Protein AF-D4YQT6-F1 (afdb_monomer)

Nearest PDB structures (foldseek):
  7lnp-assembly4_E  TM=3.090E-01  e=4.188E-04  Phocaeicola plebeius DSM 17135
  7ljj-assembly1_A  TM=3.496E-01  e=1.200E-03  Phocaeicola plebeius DSM 17135
  7snk-assembly1_A  TM=3.507E-01  e=1.320E-03  Phocaeicola plebeius DSM 17135
  7lnp-assembly2_C  TM=3.164E-01  e=6.140E-04  Phocaeicola plebeius DSM 17135
  7lnp-assembly3_D  TM=3.046E-01  e=3.805E-04  Phocaeicola plebeius DSM 17135

Mean predicted aligned error: 9.3 Å

Secondary structure (DSSP, 8-state):
--------------------------------SSHHHHHHHHHHHHHHHHH----SPBPPPSEE-SSEEEEEETTEEEEEES-TTSPEEEEETTTEEEEEEES-TTTBPPPEE-TTS-EEEEBTTSS-EEEEEEBTTS-EEEEEEE-STTS--EEEEEE-TTEEEEE-TTS-EEEEETTEEEEEEPPPEEE-TTS-B--EEEEEETTEEEEEE---TTPPSSEEEEEEEEE-EEEEPPPEEETTEEEEEEEEE-TT-----EEEEEEEEEESSTTPPPEEEEEEEEEEE-SSTTS-EEEEEE-SEEEEEEEEEEEEEEETTS---S--EEPPPEEEEEE-

Sequence (340 aa):
MTRPQISRFTSITSCLLIFSLLGPTVVHASPAFSASSTSEAKHVEKTVVAASTSNEPLARSTTQSLRSVYRHHDGISTLVTYDPGNYATIDIDSAVSVGFSLTDISAVEQGTVTPNGTTVFPVKGSGDAYAFQIHESGSISASAITMSSQSSQTFSYSLSDGITPVVQNTGAVALYEGETLVGLFEHPKARDASGREVPSSYSVVDGNLVQSAHASPHTSYPLVTTAKIGIFQTQGDYVHVTRGQASGHGWWLKGTTNATKAKVTVQLQYKPKKGSRWHNRGKAGVRVLGPGSSKRANARMTCRSSGRKQWRSWVDVDLIGYLDTPNKYYSPARTLKCTI

Radius of gyration: 29.21 Å; Cα contacts (8 Å, |Δi|>4): 855; chains: 1; bounding box: 98×59×65 Å

Foldseek 3Di:
DDDDDDDDDDDDDDDDDDDDDDDPPPPPPPPPPPPPQQVLLVVVVVVCVVLDPDPFAFDDAPDDDQFWGWHDDPQWIFIDGQQQPWWGWIQHVNPDIKTKGFPPSVQWDGWGQHPSGWTWIDGPPASKIWIWTQTRLRKIKIKIWDFDPVDAQKTKMAMPPQWAWDQDPVQKIFIDNVLDGWKIWDHKWKAAPVNDTFDKHWDADPRIIMIGTDDDPPGHPGMMIMTIMFTKDKDKDWFAADPQKTKIKIFIARRSDPFFKKWKKKWKWWDPDPPGDIDTDADIFTDIFGHDPVTITMGMDGFPWQDWTKMKMWMFIGGPVDDGDPGTDIGDIDIGRGDD

Solvent-accessible surface area (backbone atoms only — not comparable to full-atom values): 18572 Å² total; per-residue (Å²): 135,84,85,84,92,87,89,84,91,82,89,83,90,79,90,78,89,76,91,72,87,77,70,86,76,78,76,78,75,74,86,74,84,61,65,62,61,54,53,50,38,50,49,52,48,51,54,51,62,71,57,52,84,66,90,66,55,71,28,82,60,72,43,74,50,77,53,34,34,30,36,71,56,96,59,31,39,23,41,40,53,22,48,45,77,47,52,33,34,38,31,42,75,86,77,44,77,51,31,38,25,50,59,66,48,83,54,39,43,70,26,42,51,40,98,76,47,37,32,28,28,44,28,67,98,56,86,28,33,36,38,38,36,48,29,70,65,47,20,42,34,46,28,43,38,29,62,49,92,88,51,77,51,66,47,52,31,34,54,37,88,70,50,46,72,41,79,41,98,86,43,26,29,42,28,21,50,81,67,39,70,43,32,30,36,50,60,49,41,28,22,23,59,82,69,47,79,37,58,43,42,63,50,74,58,98,72,20,46,30,42,35,51,59,77,54,99,82,61,40,60,46,34,36,38,40,48,38,39,22,33,36,44,74,42,55,46,61,48,44,77,57,98,62,22,43,34,30,39,16,31,36,41,46,65,27,36,87,58,67,37,24,40,24,36,12,35,33,29,40,29,92,47,93,92,54,68,76,37,83,45,59,57,64,10,71,39,79,39,42,62,31,84,90,40,57,19,55,12,51,35,75,40,75,43,66,50,77,29,40,30,21,25,39,25,34,72,26,42,59,96,53,84,69,66,100,49,55,49,67,32,66,75,39,80,39,65,44,32,124

pLDDT: mean 86.98, std 16.83, range [34.41, 98.44]

Structure (mmCIF, N/CA/C/O backbone):
data_AF-D4YQT6-F1
#
_entry.id   AF-D4YQT6-F1
#
loop_
_atom_site.group_PDB
_atom_site.id
_atom_site.type_symbol
_atom_site.label_atom_id
_atom_site.label_alt_id
_atom_site.label_comp_id
_atom_site.label_asym_id
_atom_site.label_entity_id
_atom_site.label_seq_id
_atom_site.pdbx_PDB_ins_code
_atom_site.Cartn_x
_atom_site.Cartn_y
_atom_site.Cartn_z
_atom_site.occupancy
_atom_site.B_iso_or_equiv
_atom_site.auth_seq_id
_atom_site.auth_comp_id
_atom_site.auth_asym_id
_atom_site.auth_atom_id
_atom_site.pdbx_PDB_model_num
ATOM 1 N N . MET A 1 1 ? -67.344 22.272 -35.868 1.00 42.72 1 MET A N 1
ATOM 2 C CA . MET A 1 1 ? -68.099 22.578 -34.636 1.00 42.72 1 MET A CA 1
ATOM 3 C C . MET A 1 1 ? -67.266 23.521 -33.770 1.00 42.72 1 MET A C 1
ATOM 5 O O . MET A 1 1 ? -66.215 23.128 -33.292 1.00 42.72 1 MET A O 1
ATOM 9 N N . THR A 1 2 ? -67.686 24.792 -33.739 1.00 37.03 2 THR A N 1
ATOM 10 C CA . THR A 1 2 ? -67.610 25.784 -32.638 1.00 37.03 2 THR A CA 1
ATOM 11 C C . THR A 1 2 ? -66.400 25.833 -31.676 1.00 37.03 2 THR A C 1
ATOM 13 O O . THR A 1 2 ? -66.282 25.027 -30.761 1.00 37.03 2 THR A O 1
ATOM 16 N N . ARG A 1 3 ? -65.609 26.916 -31.803 1.00 41.00 3 ARG A N 1
ATOM 17 C CA . ARG A 1 3 ? -64.983 27.707 -30.704 1.00 41.00 3 ARG A CA 1
ATOM 18 C C . ARG A 1 3 ? -66.065 28.585 -30.020 1.00 41.00 3 ARG A C 1
ATOM 20 O O . ARG A 1 3 ? -67.037 28.869 -30.724 1.00 41.00 3 ARG A O 1
ATOM 27 N N . PRO A 1 4 ? -65.955 29.027 -28.736 1.00 48.75 4 PRO A N 1
ATOM 28 C CA . PRO A 1 4 ? -65.088 30.162 -28.301 1.00 48.75 4 PRO A CA 1
ATOM 29 C C . PRO A 1 4 ? -64.484 30.029 -26.866 1.00 48.75 4 PRO A C 1
ATOM 31 O O . PRO A 1 4 ? -64.933 29.218 -26.072 1.00 48.75 4 PRO A O 1
ATOM 34 N N . GLN A 1 5 ? -63.299 30.585 -26.554 1.00 50.00 5 GLN A N 1
ATOM 35 C CA . GLN A 1 5 ? -63.008 31.898 -25.918 1.00 50.00 5 GLN A CA 1
ATOM 36 C C . GLN A 1 5 ? -63.899 32.334 -24.731 1.00 50.00 5 GLN A C 1
ATOM 38 O O . GLN A 1 5 ? -65.104 32.452 -24.902 1.00 50.00 5 GLN A O 1
ATOM 43 N N . ILE A 1 6 ? -63.278 32.706 -23.593 1.00 42.78 6 ILE A N 1
ATOM 44 C CA . ILE A 1 6 ? -63.238 34.073 -23.002 1.00 42.78 6 ILE A CA 1
ATOM 45 C C . ILE A 1 6 ? -62.479 34.061 -21.653 1.00 42.78 6 ILE A C 1
ATOM 47 O O . ILE A 1 6 ? -62.615 33.153 -20.840 1.00 42.78 6 ILE A O 1
ATOM 51 N N . SER A 1 7 ? -61.669 35.100 -21.444 1.00 41.66 7 SER A N 1
ATOM 52 C CA . SER A 1 7 ? -60.997 35.512 -20.206 1.00 41.66 7 SER A CA 1
ATOM 53 C C . SER A 1 7 ? -61.746 36.672 -19.518 1.00 41.66 7 SER A C 1
ATOM 55 O O . SER A 1 7 ? -62.452 37.402 -20.210 1.00 41.66 7 SER A O 1
ATOM 57 N N . ARG A 1 8 ? -61.517 36.877 -18.201 1.00 42.66 8 ARG A N 1
ATOM 58 C CA . ARG A 1 8 ? -61.530 38.132 -17.374 1.00 42.66 8 ARG A CA 1
ATOM 59 C C . ARG A 1 8 ? -62.048 37.831 -15.950 1.00 42.66 8 ARG A C 1
ATOM 61 O O . ARG A 1 8 ? -63.085 37.205 -15.809 1.00 42.66 8 ARG A O 1
ATOM 68 N N . PHE A 1 9 ? -61.242 38.000 -14.893 1.00 40.41 9 PHE A N 1
ATOM 69 C CA . PHE A 1 9 ? -60.937 39.215 -14.097 1.00 40.41 9 PHE A CA 1
ATOM 70 C C . PHE A 1 9 ? -62.082 39.738 -13.214 1.00 40.41 9 PHE A C 1
ATOM 72 O O . PHE A 1 9 ? -63.052 40.251 -13.757 1.00 40.41 9 PHE A O 1
ATOM 79 N N . THR A 1 10 ? -61.885 39.688 -11.884 1.00 36.44 10 THR A N 1
ATOM 80 C CA . THR A 1 10 ? -62.151 40.680 -10.792 1.00 36.44 10 THR A CA 1
ATOM 81 C C . THR A 1 10 ? -62.329 39.905 -9.472 1.00 36.44 10 THR A C 1
ATOM 83 O O . THR A 1 10 ? -63.181 39.037 -9.378 1.00 36.44 10 THR A O 1
ATOM 86 N N . SER A 1 11 ? -61.350 39.909 -8.557 1.00 38.25 11 SER A N 1
ATOM 87 C CA . SER A 1 11 ? -61.179 40.837 -7.419 1.00 38.25 11 SER A CA 1
ATOM 88 C C . SER A 1 11 ? -62.463 41.073 -6.619 1.00 38.25 11 SER A C 1
ATOM 90 O O . SER A 1 11 ? -63.367 41.701 -7.150 1.00 38.25 11 SER A O 1
ATOM 92 N N . ILE A 1 12 ? -62.496 40.635 -5.353 1.00 40.66 12 ILE A N 1
ATOM 93 C CA . ILE A 1 12 ? -62.888 41.462 -4.202 1.00 40.66 12 ILE A CA 1
ATOM 94 C C . ILE A 1 12 ? -62.192 40.910 -2.951 1.00 40.66 12 ILE A C 1
ATOM 96 O O . ILE A 1 12 ? -62.289 39.745 -2.573 1.00 40.66 12 ILE A O 1
ATOM 100 N N . THR A 1 13 ? -61.458 41.836 -2.361 1.00 38.09 13 THR A N 1
ATOM 101 C CA . THR A 1 13 ? -60.850 41.920 -1.046 1.00 38.09 13 THR A CA 1
ATOM 102 C C . THR A 1 13 ? -61.835 41.573 0.072 1.00 38.09 13 THR A C 1
ATOM 104 O O . THR A 1 13 ? -62.939 42.108 0.100 1.00 38.09 13 THR A O 1
ATOM 107 N N . SER A 1 14 ? -61.409 40.795 1.066 1.00 36.47 14 SER A N 1
ATOM 108 C CA . SER A 1 14 ? -61.939 40.979 2.418 1.00 36.47 14 SER A CA 1
ATOM 109 C C . SER A 1 14 ? -60.844 40.714 3.443 1.00 36.47 14 SER A C 1
ATOM 111 O O . SER A 1 14 ? -60.399 39.586 3.647 1.00 36.47 14 SER A O 1
ATOM 113 N N . CYS A 1 15 ? -60.370 41.816 4.023 1.00 34.41 15 CYS A N 1
ATOM 114 C CA . CYS A 1 15 ? -59.497 41.858 5.182 1.00 34.41 15 CYS A CA 1
ATOM 115 C C . CYS A 1 15 ? -60.183 41.185 6.371 1.00 34.41 15 CYS A C 1
ATOM 117 O O . CYS A 1 15 ? -61.224 41.655 6.825 1.00 34.41 15 CYS A O 1
ATOM 119 N N . LEU A 1 16 ? -59.538 40.171 6.944 1.00 35.81 16 LEU A N 1
ATOM 120 C CA . LEU A 1 16 ? -59.761 39.800 8.333 1.00 35.81 16 LEU A CA 1
ATOM 121 C C . LEU A 1 16 ? -58.441 39.994 9.084 1.00 35.81 16 LEU A C 1
ATOM 123 O O . LEU A 1 16 ? -57.525 39.179 9.016 1.00 35.81 16 LEU A O 1
ATOM 127 N N . LEU A 1 17 ? -58.343 41.143 9.750 1.00 35.81 17 LEU A N 1
ATOM 128 C CA . LEU A 1 17 ? -57.320 41.448 10.742 1.00 35.81 17 LEU A CA 1
ATOM 129 C C . LEU A 1 17 ? -57.632 40.622 11.994 1.00 35.81 17 LEU A C 1
ATOM 131 O O . LEU A 1 17 ? -58.515 40.980 12.770 1.00 35.81 17 LEU A O 1
ATOM 135 N N . ILE A 1 18 ? -56.911 39.519 12.186 1.00 39.28 18 ILE A N 1
ATOM 136 C CA . ILE A 1 18 ? -56.832 38.839 13.480 1.00 39.28 18 ILE A CA 1
ATOM 137 C C . ILE A 1 18 ? -55.480 39.201 14.092 1.00 39.28 18 ILE A C 1
ATOM 139 O O . ILE A 1 18 ? -54.430 38.724 13.671 1.00 39.28 18 ILE A O 1
ATOM 143 N N . PHE A 1 19 ? -55.529 40.082 15.090 1.00 37.41 19 PHE A N 1
ATOM 144 C CA . PHE A 1 19 ? -54.449 40.303 16.044 1.00 37.41 19 PHE A CA 1
ATOM 145 C C . PHE A 1 19 ? -54.364 39.077 16.962 1.00 37.41 19 PHE A C 1
ATOM 147 O O . PHE A 1 19 ? -55.089 38.977 17.949 1.00 37.41 19 PHE A O 1
ATOM 154 N N . SER A 1 20 ? -53.483 38.133 16.644 1.00 41.69 20 SER A N 1
ATOM 155 C CA . SER A 1 20 ? -53.042 37.106 17.590 1.00 41.69 20 SER A CA 1
ATOM 156 C C . SER A 1 20 ? -51.662 37.482 18.121 1.00 41.69 20 SER A C 1
ATOM 158 O O . SER A 1 20 ? -50.702 37.585 17.358 1.00 41.69 20 SER A O 1
ATOM 160 N N . LEU A 1 21 ? -51.596 37.714 19.436 1.00 41.97 21 LEU A N 1
ATOM 161 C CA . LEU A 1 21 ? -50.378 37.951 20.204 1.00 41.97 21 LEU A CA 1
ATOM 162 C C . LEU A 1 21 ? -49.337 36.859 19.909 1.00 41.97 21 LEU A C 1
ATOM 164 O O . LEU A 1 21 ? -49.462 35.730 20.379 1.00 41.97 21 LEU A O 1
ATOM 168 N N . LEU A 1 22 ? -48.280 37.212 19.181 1.00 40.53 22 LEU A N 1
ATOM 169 C CA . LEU A 1 22 ? -47.043 36.440 19.161 1.00 40.53 22 LEU A CA 1
ATOM 170 C C . LEU A 1 22 ? -46.234 36.844 20.395 1.00 40.53 22 LEU A C 1
ATOM 172 O O . LEU A 1 22 ? -45.503 37.833 20.384 1.00 40.53 22 LEU A O 1
ATOM 176 N N . GLY A 1 23 ? -46.385 36.087 21.482 1.00 45.06 23 GLY A N 1
ATOM 177 C CA . GLY A 1 23 ? -45.336 36.035 22.495 1.00 45.06 23 GLY A CA 1
ATOM 178 C C . GLY A 1 23 ? -44.067 35.459 21.854 1.00 45.06 23 GLY A C 1
ATOM 179 O O . GLY A 1 23 ? -44.181 34.584 20.990 1.00 45.06 23 GLY A O 1
ATOM 180 N N . PRO A 1 24 ? -42.858 35.916 22.222 1.00 43.75 24 PRO A N 1
ATOM 181 C CA . PRO A 1 24 ? -41.640 35.289 21.742 1.00 43.75 24 PRO A CA 1
ATOM 182 C C . PRO A 1 24 ? -41.588 33.863 22.298 1.00 43.75 24 PRO A C 1
ATOM 184 O O . PRO A 1 24 ? -41.200 33.636 23.442 1.00 43.75 24 PRO A O 1
ATOM 187 N N . THR A 1 25 ? -41.973 32.878 21.489 1.00 39.91 25 THR A N 1
ATOM 188 C CA . THR A 1 25 ? -41.517 31.510 21.700 1.00 39.91 25 THR A CA 1
ATOM 189 C C . THR A 1 25 ? -40.021 31.536 21.452 1.00 39.91 25 THR A C 1
ATOM 191 O O . THR A 1 25 ? -39.562 31.499 20.309 1.00 39.91 25 THR A O 1
ATOM 194 N N . VAL A 1 26 ? -39.250 31.649 22.530 1.00 43.44 26 VAL A N 1
ATOM 195 C CA . VAL A 1 26 ? -37.846 31.267 22.517 1.00 43.44 26 VAL A CA 1
ATOM 196 C C . VAL A 1 26 ? -37.844 29.777 22.201 1.00 43.44 26 VAL A C 1
ATOM 198 O O . VAL A 1 26 ? -38.019 28.939 23.083 1.00 43.44 26 VAL A O 1
ATOM 201 N N . VAL A 1 27 ? -37.699 29.443 20.920 1.00 39.69 27 VAL A N 1
ATOM 202 C CA . VAL A 1 27 ? -37.297 28.105 20.508 1.00 39.69 27 VAL A CA 1
ATOM 203 C C . VAL A 1 27 ? -35.882 27.949 21.049 1.00 39.69 27 VAL A C 1
ATOM 205 O O . VAL A 1 27 ? -34.913 28.401 20.444 1.00 39.69 27 VAL A O 1
ATOM 208 N N . HIS A 1 28 ? -35.767 27.380 22.247 1.00 37.97 28 HIS A N 1
ATOM 209 C CA . HIS A 1 28 ? -34.519 26.795 22.703 1.00 37.97 28 HIS A CA 1
ATOM 210 C C . HIS A 1 28 ? -34.213 25.656 21.731 1.00 37.97 28 HIS A C 1
ATOM 212 O O . HIS A 1 28 ? -34.689 24.535 21.888 1.00 37.97 28 HIS A O 1
ATOM 218 N N . ALA A 1 29 ? -33.453 25.962 20.681 1.00 41.44 29 ALA A N 1
ATOM 219 C CA . ALA A 1 29 ? -32.745 24.947 19.933 1.00 41.44 29 ALA A CA 1
ATOM 220 C C . ALA A 1 29 ? -31.795 24.275 20.927 1.00 41.44 29 ALA A C 1
ATOM 222 O O . ALA A 1 29 ? -30.803 24.872 21.339 1.00 41.44 29 ALA A O 1
ATOM 223 N N . SER A 1 30 ? -32.132 23.069 21.378 1.00 37.09 30 SER A N 1
ATOM 224 C CA . SER A 1 30 ? -31.215 22.252 22.163 1.00 37.09 30 SER A CA 1
ATOM 225 C C . SER A 1 30 ? -29.965 21.981 21.319 1.00 37.09 30 SER A C 1
ATOM 227 O O . SER A 1 30 ? -30.076 21.317 20.286 1.00 37.09 30 SER A O 1
ATOM 229 N N . PRO A 1 31 ? -28.759 22.416 21.723 1.00 40.53 31 PRO A N 1
ATOM 230 C CA . PRO A 1 31 ? -27.536 21.967 21.085 1.00 40.53 31 PRO A CA 1
ATOM 231 C C . PRO A 1 31 ? -27.135 20.644 21.746 1.00 40.53 31 PRO A C 1
ATOM 233 O O . PRO A 1 31 ? -26.182 20.590 22.512 1.00 40.53 31 PRO A O 1
ATOM 236 N N . ALA A 1 32 ? -27.899 19.572 21.524 1.00 36.34 32 ALA A N 1
ATOM 237 C CA . ALA A 1 32 ? -27.626 18.284 22.175 1.00 36.34 32 ALA A CA 1
ATOM 238 C C . ALA A 1 32 ? -26.869 17.281 21.287 1.00 36.34 32 ALA A C 1
ATOM 240 O O . ALA A 1 32 ? -26.496 16.217 21.767 1.00 36.34 32 ALA A O 1
ATOM 241 N N . PHE A 1 33 ? -26.574 17.609 20.023 1.00 40.66 33 PHE A N 1
ATOM 242 C CA . PHE A 1 33 ? -25.970 16.648 19.084 1.00 40.66 33 PHE A CA 1
ATOM 243 C C . PHE A 1 33 ? -24.431 16.690 18.966 1.00 40.66 33 PHE A C 1
ATOM 245 O O . PHE A 1 33 ? -23.880 16.030 18.096 1.00 40.66 33 PHE A O 1
ATOM 252 N N . SER A 1 34 ? -23.707 17.447 19.803 1.00 47.88 34 SER A N 1
ATOM 253 C CA . SER A 1 34 ? -22.278 17.739 19.529 1.00 47.88 34 SER A CA 1
ATOM 254 C C . SER A 1 34 ? -21.274 17.294 20.609 1.00 47.88 34 SER A C 1
ATOM 256 O O . SER A 1 34 ? -20.120 16.986 20.309 1.00 47.88 34 SER A O 1
ATOM 258 N N . ALA A 1 35 ? -21.683 17.209 21.880 1.00 48.75 35 ALA A N 1
ATOM 259 C CA . ALA A 1 35 ? -20.754 16.870 22.967 1.00 48.75 35 ALA A CA 1
ATOM 260 C C . ALA A 1 35 ? -20.533 15.353 23.134 1.00 48.75 35 ALA A C 1
ATOM 262 O O . ALA A 1 35 ? -19.404 14.922 23.374 1.00 48.75 35 ALA A O 1
ATOM 263 N N . SER A 1 36 ? -21.593 14.550 22.975 1.00 59.69 36 SER A N 1
ATOM 264 C CA . SER A 1 36 ? -21.551 13.093 23.186 1.00 59.69 36 SER A CA 1
ATOM 265 C C . SER A 1 36 ? -20.693 12.389 22.132 1.00 59.69 36 SER A C 1
ATOM 267 O O . SER A 1 36 ? -19.750 11.685 22.489 1.00 59.69 36 SER A O 1
ATOM 269 N N . SER A 1 37 ? -20.932 12.678 20.849 1.00 65.56 37 SER A N 1
ATOM 270 C CA . SER A 1 37 ? -20.199 12.096 19.713 1.00 65.56 37 SER A CA 1
ATOM 271 C C . SER A 1 37 ? -18.697 12.389 19.762 1.00 65.56 37 SER A C 1
ATOM 273 O O . SER A 1 37 ? -17.871 11.519 19.504 1.00 65.56 37 SER A O 1
ATOM 275 N N . THR A 1 38 ? -18.314 13.596 20.188 1.00 75.19 38 THR A N 1
ATOM 276 C CA . THR A 1 38 ? -16.900 13.963 20.355 1.00 75.19 38 THR A CA 1
ATOM 277 C C . THR A 1 38 ? -16.235 13.177 21.491 1.00 75.19 38 THR A C 1
ATOM 279 O O . THR A 1 38 ? -15.061 12.817 21.395 1.00 75.19 38 THR A O 1
ATOM 282 N N . SER A 1 39 ? -16.953 12.927 22.591 1.00 80.81 39 SER A N 1
ATOM 283 C CA . SER A 1 39 ? -16.420 12.169 23.730 1.00 80.81 39 SER A CA 1
ATOM 284 C C . SER A 1 39 ? -16.223 10.688 23.399 1.00 80.81 39 SER A C 1
ATOM 286 O O . SER A 1 39 ? -15.192 10.112 23.743 1.00 80.81 39 SER A O 1
ATOM 288 N N . GLU A 1 40 ? -17.157 10.114 22.644 1.00 84.44 40 GLU A N 1
ATOM 289 C CA . GLU A 1 40 ? -17.095 8.746 22.145 1.00 84.44 40 GLU A CA 1
ATOM 290 C C . GLU A 1 40 ? -15.965 8.575 21.125 1.00 84.44 40 GLU A C 1
ATOM 292 O O . GLU A 1 40 ? -15.123 7.692 21.279 1.00 84.44 40 GLU A O 1
ATOM 297 N N . ALA A 1 41 ? -15.837 9.497 20.165 1.00 83.56 41 ALA A N 1
ATOM 298 C CA . ALA A 1 41 ? -14.740 9.487 19.199 1.00 83.56 41 ALA A CA 1
ATOM 299 C C . ALA A 1 41 ? -13.359 9.573 19.878 1.00 83.56 41 ALA A C 1
ATOM 301 O O . ALA A 1 41 ? -12.421 8.882 19.480 1.00 83.56 41 ALA A O 1
ATOM 302 N N . LYS A 1 42 ? -13.227 10.366 20.951 1.00 88.38 42 LYS A N 1
ATOM 303 C CA . LYS A 1 42 ? -12.000 10.409 21.768 1.00 88.38 42 LYS A CA 1
ATOM 304 C C . LYS A 1 42 ? -11.729 9.090 22.493 1.00 88.38 42 LYS A C 1
ATOM 306 O O . LYS A 1 42 ? -10.568 8.711 22.642 1.00 88.38 42 LYS A O 1
ATOM 311 N N . HIS A 1 43 ? -12.770 8.403 22.963 1.00 89.75 43 HIS A N 1
ATOM 312 C CA . HIS A 1 43 ? -12.618 7.088 23.581 1.00 89.75 43 HIS A CA 1
ATOM 313 C C . HIS A 1 43 ? -12.130 6.054 22.559 1.00 89.75 43 HIS A C 1
ATOM 315 O O . HIS A 1 43 ? -11.135 5.379 22.817 1.00 89.75 43 HIS A O 1
ATOM 321 N N . VAL A 1 44 ? -12.760 5.999 21.381 1.00 90.12 44 VAL A N 1
ATOM 322 C CA . VAL A 1 44 ? -12.353 5.111 20.281 1.00 90.12 44 VAL A CA 1
ATOM 323 C C . VAL A 1 44 ? -10.910 5.381 19.862 1.00 90.12 44 VAL A C 1
ATOM 325 O O . VAL A 1 44 ? -10.112 4.450 19.780 1.00 90.12 44 VAL A O 1
ATOM 328 N N . GLU A 1 45 ? -10.534 6.646 19.670 1.00 90.50 45 GLU A N 1
ATOM 329 C CA . GLU A 1 45 ? -9.152 7.021 19.363 1.00 90.50 45 GLU A CA 1
ATOM 330 C C . GLU A 1 45 ? -8.170 6.506 20.418 1.00 90.50 45 GLU A C 1
ATOM 332 O O . GLU A 1 45 ? -7.156 5.900 20.070 1.00 90.50 45 GLU A O 1
ATOM 337 N N . LYS A 1 46 ? -8.467 6.704 21.707 1.00 91.75 46 LYS A N 1
ATOM 338 C CA . LYS A 1 46 ? -7.601 6.226 22.789 1.00 91.75 46 LYS A CA 1
ATOM 339 C C . LYS A 1 46 ? -7.441 4.705 22.752 1.00 91.75 46 LYS A C 1
ATOM 341 O O . LYS A 1 46 ? -6.329 4.214 22.938 1.00 91.75 46 LYS A O 1
ATOM 346 N N . THR A 1 47 ? -8.526 3.976 22.497 1.00 92.25 47 THR A N 1
ATOM 347 C CA . THR A 1 47 ? -8.522 2.513 22.373 1.00 92.25 47 THR A CA 1
ATOM 348 C C . THR A 1 47 ? -7.655 2.053 21.200 1.00 92.25 47 THR A C 1
ATOM 350 O O . THR A 1 47 ? -6.809 1.178 21.372 1.00 92.25 47 THR A O 1
ATOM 353 N N . VAL A 1 48 ? -7.788 2.685 20.031 1.00 90.38 48 VAL A N 1
ATOM 354 C CA . VAL A 1 48 ? -6.986 2.361 18.838 1.00 90.38 48 VAL A CA 1
ATOM 355 C C . VAL A 1 48 ? -5.508 2.669 19.057 1.00 90.38 48 VAL A C 1
ATOM 357 O O . VAL A 1 48 ? -4.655 1.839 18.754 1.00 90.38 48 VAL A O 1
ATOM 360 N N . VAL A 1 49 ? -5.187 3.830 19.634 1.00 88.19 49 VAL A N 1
ATOM 361 C CA . VAL A 1 49 ? -3.800 4.208 19.941 1.00 88.19 49 VAL A CA 1
ATOM 362 C C . VAL A 1 49 ? -3.170 3.229 20.936 1.00 88.19 49 VAL A C 1
ATOM 364 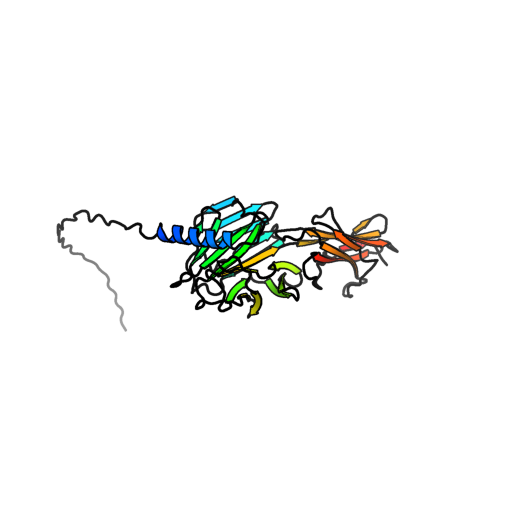O O . VAL A 1 49 ? -2.025 2.834 20.743 1.00 88.19 49 VAL A O 1
ATOM 367 N N . ALA A 1 50 ? -3.909 2.792 21.959 1.00 87.69 50 ALA A N 1
ATOM 368 C CA . ALA A 1 50 ? -3.419 1.820 22.938 1.00 87.69 50 ALA A CA 1
ATOM 369 C C . ALA A 1 50 ? -3.212 0.411 22.350 1.00 87.69 50 ALA A C 1
ATOM 371 O O . ALA A 1 50 ? -2.325 -0.313 22.800 1.00 87.69 50 ALA A O 1
ATOM 372 N N . ALA A 1 51 ? -4.011 0.022 21.353 1.00 87.00 51 ALA A N 1
ATOM 373 C CA . ALA A 1 51 ? -3.892 -1.266 20.673 1.00 87.00 51 ALA A CA 1
ATOM 374 C C . ALA A 1 51 ? -2.877 -1.262 19.513 1.00 87.00 51 ALA A C 1
ATOM 376 O O . ALA A 1 51 ? -2.473 -2.328 19.038 1.00 87.00 51 ALA A O 1
ATOM 377 N N . SER A 1 52 ? -2.459 -0.083 19.045 1.00 83.94 52 SER A N 1
ATOM 378 C CA . SER A 1 52 ? -1.514 0.054 17.940 1.00 83.94 52 SER A CA 1
ATOM 379 C C . SER A 1 52 ? -0.157 -0.565 18.278 1.00 83.94 52 SER A C 1
ATOM 381 O O . SER A 1 52 ? 0.427 -0.339 19.334 1.00 83.94 52 SER A O 1
ATOM 383 N N . THR A 1 53 ? 0.384 -1.319 17.324 1.00 75.44 53 THR A N 1
ATOM 384 C CA . THR A 1 53 ? 1.775 -1.817 17.347 1.00 75.44 53 THR A CA 1
ATOM 385 C C . THR A 1 53 ? 2.674 -1.045 16.386 1.00 75.44 53 THR A C 1
ATOM 387 O O . THR A 1 53 ? 3.818 -1.433 16.142 1.00 75.44 53 THR A O 1
ATOM 390 N N . SER A 1 54 ? 2.137 0.003 15.758 1.00 77.81 54 SER A N 1
ATOM 391 C CA . SER A 1 54 ? 2.919 0.873 14.894 1.00 77.81 54 SER A CA 1
ATOM 392 C C . SER A 1 54 ? 3.835 1.719 15.770 1.00 77.81 54 SER A C 1
ATOM 394 O O . SER A 1 54 ? 3.360 2.489 16.596 1.00 77.81 54 SER A O 1
ATOM 396 N N . ASN A 1 55 ? 5.146 1.610 15.554 1.00 78.25 55 ASN A N 1
ATOM 397 C CA . ASN A 1 55 ? 6.119 2.542 16.136 1.00 78.25 55 ASN A CA 1
ATOM 398 C C . ASN A 1 55 ? 6.125 3.897 15.410 1.00 78.25 55 ASN A C 1
ATOM 400 O O . ASN A 1 55 ? 6.858 4.805 15.790 1.00 78.25 55 ASN A O 1
ATOM 404 N N . GLU A 1 56 ? 5.359 4.012 14.326 1.00 85.69 56 GLU A N 1
ATOM 405 C CA . GLU A 1 56 ? 5.226 5.239 13.560 1.00 85.69 56 GLU A CA 1
ATOM 406 C C . GLU A 1 56 ? 4.205 6.172 14.227 1.00 85.69 56 GLU A C 1
ATOM 408 O O . GLU A 1 56 ? 3.079 5.728 14.482 1.00 85.69 56 GLU A O 1
ATOM 413 N N . PRO A 1 57 ? 4.565 7.438 14.500 1.00 87.94 57 PRO A N 1
ATOM 414 C CA . PRO A 1 57 ? 3.634 8.407 15.057 1.00 87.94 57 PRO A CA 1
ATOM 415 C C . PRO A 1 57 ? 2.487 8.732 14.097 1.00 87.94 57 PRO A C 1
ATOM 417 O O . PRO A 1 57 ? 2.621 8.663 12.869 1.00 87.94 57 PRO A O 1
ATOM 420 N N . LEU A 1 58 ? 1.367 9.171 14.676 1.00 89.38 58 LEU A N 1
ATOM 421 C CA . LEU A 1 58 ? 0.297 9.802 13.911 1.00 89.38 58 LEU A CA 1
ATOM 422 C C . LEU A 1 58 ? 0.814 11.093 13.284 1.00 89.38 58 LEU A C 1
ATOM 424 O O . LEU A 1 58 ? 1.506 11.884 13.930 1.00 89.38 58 LEU A O 1
ATOM 428 N N . ALA A 1 59 ? 0.463 11.316 12.022 1.00 87.50 59 ALA A N 1
ATOM 429 C CA . ALA A 1 59 ? 0.848 12.536 11.349 1.00 87.50 59 ALA A CA 1
ATOM 430 C C . ALA A 1 59 ? 0.131 13.740 11.949 1.00 87.50 59 ALA A C 1
ATOM 432 O O . ALA A 1 59 ? -1.080 13.736 12.169 1.00 87.50 59 ALA A O 1
ATOM 433 N N . ARG A 1 60 ? 0.868 14.843 12.057 1.00 83.88 60 ARG A N 1
ATOM 434 C CA . ARG A 1 60 ? 0.239 16.154 12.127 1.00 83.88 60 ARG A CA 1
ATOM 435 C C . ARG A 1 60 ? -0.353 16.496 10.759 1.00 83.88 60 ARG A C 1
ATOM 437 O O . ARG A 1 60 ? 0.371 16.565 9.765 1.00 83.88 60 ARG A O 1
ATOM 444 N N . SER A 1 61 ? -1.659 16.725 10.722 1.00 78.25 61 SER A N 1
ATOM 445 C CA . SER A 1 61 ? -2.389 17.103 9.511 1.00 78.25 61 SER A CA 1
ATOM 446 C C . SER A 1 61 ? -1.864 18.415 8.920 1.00 78.25 61 SER A C 1
ATOM 448 O O . SER A 1 61 ? -1.631 19.380 9.651 1.00 78.25 61 SER A O 1
ATOM 450 N N . THR A 1 62 ? -1.733 18.479 7.592 1.00 79.06 62 THR A N 1
ATOM 451 C CA . THR A 1 62 ? -1.485 19.739 6.867 1.00 79.06 62 THR A CA 1
ATOM 452 C C . THR A 1 62 ? -2.743 20.600 6.885 1.00 79.06 62 THR A C 1
ATOM 454 O O . THR A 1 62 ? -2.689 21.814 7.066 1.00 79.06 62 THR A O 1
ATOM 457 N N . THR A 1 63 ? -3.898 19.962 6.706 1.00 82.19 63 THR A N 1
ATOM 458 C CA . THR A 1 63 ? -5.208 20.591 6.830 1.00 82.19 63 THR A CA 1
ATOM 459 C C . THR A 1 63 ? -6.134 19.633 7.553 1.00 82.19 63 THR A C 1
ATOM 461 O O . THR A 1 63 ? -6.219 18.456 7.215 1.00 82.19 63 THR A O 1
ATOM 464 N N . GLN A 1 64 ? -6.829 20.145 8.559 1.00 85.19 64 GLN A N 1
ATOM 465 C CA . GLN A 1 64 ? -7.810 19.393 9.320 1.00 85.19 64 GLN A CA 1
ATOM 466 C C . GLN A 1 64 ? -9.079 20.222 9.398 1.00 85.19 64 GLN A C 1
ATOM 468 O O . GLN A 1 64 ? -9.048 21.405 9.73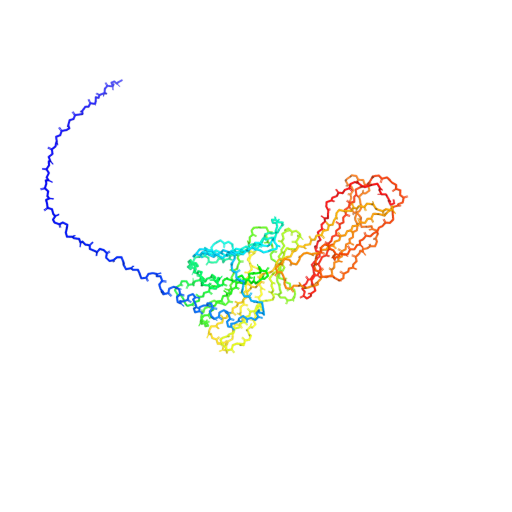5 1.00 85.19 64 GLN A O 1
ATOM 473 N N . SER A 1 65 ? -10.191 19.591 9.061 1.00 86.44 65 SER A N 1
ATOM 474 C CA . SER A 1 65 ? -11.519 20.158 9.207 1.00 86.44 65 SER A CA 1
ATOM 475 C C . SER A 1 65 ? -12.400 19.180 9.974 1.00 86.44 65 SER A C 1
ATOM 477 O O . SER A 1 65 ? -12.015 18.042 10.231 1.00 86.44 65 SER A O 1
ATOM 479 N N . LEU A 1 66 ? -13.624 19.599 10.287 1.00 80.44 66 LEU A N 1
ATOM 480 C CA . LEU A 1 66 ? -14.635 18.697 10.843 1.00 80.44 66 LEU A CA 1
ATOM 481 C C . LEU A 1 66 ? -15.019 17.558 9.880 1.00 80.44 66 LEU A C 1
ATOM 483 O O . LEU A 1 66 ? -15.680 16.616 10.297 1.00 80.44 66 LEU A O 1
ATOM 487 N N . ARG A 1 67 ? -14.644 17.654 8.597 1.00 87.88 67 ARG A N 1
ATOM 488 C CA . ARG A 1 67 ? -15.055 16.728 7.533 1.00 87.88 67 ARG A CA 1
ATOM 489 C C . ARG A 1 67 ? -13.907 15.932 6.927 1.00 87.88 67 ARG A C 1
ATOM 491 O O . ARG A 1 67 ? -14.148 15.001 6.165 1.00 87.88 67 ARG A O 1
ATOM 498 N N . SER A 1 68 ? -12.663 16.307 7.192 1.00 91.88 68 SER A N 1
ATOM 499 C CA . SER A 1 68 ? -11.525 15.651 6.562 1.00 91.88 68 SER A CA 1
ATOM 500 C C . SER A 1 68 ? -10.217 15.916 7.279 1.00 91.88 68 SER A C 1
ATOM 502 O O . SER A 1 68 ? -10.010 16.956 7.912 1.00 91.88 68 SER A O 1
ATOM 504 N N . VAL A 1 69 ? -9.319 14.960 7.100 1.00 93.62 69 VAL A N 1
ATOM 505 C CA . VAL A 1 69 ? -7.930 14.996 7.522 1.00 93.62 69 VAL A CA 1
ATOM 506 C C . VAL A 1 69 ? -7.103 14.862 6.256 1.00 93.62 69 VAL A C 1
ATOM 508 O O . VAL A 1 69 ? -7.201 13.864 5.545 1.00 93.62 69 VAL A O 1
ATOM 511 N N . TYR A 1 70 ? -6.331 15.896 5.950 1.00 94.75 70 TYR A N 1
ATOM 512 C CA . TYR A 1 70 ? -5.489 15.952 4.767 1.00 94.75 70 TYR A CA 1
ATOM 513 C C . TYR A 1 70 ? -4.037 16.173 5.157 1.00 94.75 70 TYR A C 1
ATOM 515 O O . TYR A 1 70 ? -3.700 17.026 5.991 1.00 94.75 70 TYR A O 1
ATOM 523 N N . ARG A 1 71 ? -3.162 15.430 4.492 1.00 93.06 71 ARG A N 1
ATOM 524 C CA . ARG A 1 71 ? -1.722 15.567 4.609 1.00 93.06 71 ARG A CA 1
ATOM 525 C C . ARG A 1 71 ? -1.103 15.664 3.228 1.00 93.06 71 ARG A C 1
ATOM 527 O O . ARG A 1 71 ? -1.406 14.852 2.367 1.00 93.06 71 ARG A O 1
ATOM 534 N N . HIS A 1 72 ? -0.188 16.609 3.063 1.00 91.94 72 HIS A N 1
ATOM 535 C CA . HIS A 1 72 ? 0.701 16.661 1.912 1.00 91.94 72 HIS A CA 1
ATOM 536 C C . HIS A 1 72 ? 2.147 16.783 2.376 1.00 91.94 72 HIS A C 1
ATOM 538 O O . HIS A 1 72 ? 2.479 17.701 3.131 1.00 91.94 72 HIS A O 1
ATOM 544 N N . HIS A 1 73 ? 2.999 15.862 1.942 1.00 87.69 73 HIS A N 1
ATOM 545 C CA . HIS A 1 73 ? 4.423 15.880 2.252 1.00 87.69 73 HIS A CA 1
ATOM 546 C C . HIS A 1 73 ? 5.208 15.102 1.197 1.00 87.69 73 HIS A C 1
ATOM 548 O O . HIS A 1 73 ? 4.827 13.987 0.859 1.00 87.69 73 HIS A O 1
ATOM 554 N N . ASP A 1 74 ? 6.301 15.679 0.695 1.00 85.50 74 ASP A N 1
ATOM 555 C CA . ASP A 1 74 ? 7.226 15.027 -0.243 1.00 85.50 74 ASP A CA 1
ATOM 556 C C . ASP A 1 74 ? 6.545 14.383 -1.470 1.00 85.50 74 ASP A C 1
ATOM 558 O O . ASP A 1 74 ? 6.876 13.266 -1.864 1.00 85.50 74 ASP A O 1
ATOM 562 N N . GLY A 1 75 ? 5.569 15.082 -2.065 1.00 86.25 75 GLY A N 1
ATOM 563 C CA . GLY A 1 75 ? 4.828 14.587 -3.237 1.00 86.25 75 GLY A CA 1
ATOM 564 C C . GLY A 1 75 ? 3.752 13.544 -2.914 1.00 86.25 75 GLY A C 1
ATOM 565 O O . GLY A 1 75 ? 3.077 13.047 -3.814 1.00 86.25 75 GLY A O 1
ATOM 566 N N . ILE A 1 76 ? 3.558 13.228 -1.631 1.00 91.44 76 ILE A N 1
ATOM 567 C CA . ILE A 1 76 ? 2.534 12.307 -1.141 1.00 91.44 76 ILE A CA 1
ATOM 568 C C . ILE A 1 76 ? 1.365 13.117 -0.593 1.00 91.44 76 ILE A C 1
ATOM 570 O O . ILE A 1 76 ? 1.539 13.898 0.346 1.00 91.44 76 ILE A O 1
ATOM 574 N N . SER A 1 77 ? 0.179 12.907 -1.152 1.00 94.56 77 SER A N 1
ATOM 575 C CA . SER A 1 77 ? -1.080 13.421 -0.619 1.00 94.56 77 SER A CA 1
ATOM 576 C C . SER A 1 77 ? -1.871 12.280 0.008 1.00 94.56 77 SER A C 1
ATOM 578 O O . SER A 1 77 ? -2.064 11.243 -0.613 1.00 94.56 77 SER A O 1
ATOM 580 N N . THR A 1 78 ? -2.344 12.473 1.233 1.00 96.00 78 THR A N 1
ATOM 581 C CA . THR A 1 78 ? -3.162 11.499 1.955 1.00 96.00 78 THR A CA 1
ATOM 582 C C . THR A 1 78 ? -4.434 12.182 2.431 1.00 96.00 78 THR A C 1
ATOM 584 O O . THR A 1 78 ? -4.363 13.239 3.065 1.00 96.00 78 THR A O 1
ATOM 587 N N . LEU A 1 79 ? -5.589 11.583 2.154 1.00 96.38 79 LEU A N 1
ATOM 588 C CA . LEU A 1 79 ? -6.894 12.110 2.537 1.00 96.38 79 LEU A CA 1
ATOM 589 C C . LEU A 1 79 ? -7.705 11.039 3.261 1.00 96.38 79 LEU A C 1
ATOM 591 O O . LEU A 1 79 ? -7.875 9.933 2.764 1.00 96.38 79 LEU A O 1
ATOM 595 N N . VAL A 1 80 ? -8.265 11.398 4.410 1.00 96.62 80 VAL A N 1
ATOM 596 C CA . VAL A 1 80 ? -9.345 10.654 5.064 1.00 96.62 80 VAL A CA 1
ATOM 597 C C . VAL A 1 80 ? -10.523 11.607 5.203 1.00 96.62 80 VAL A C 1
ATOM 599 O O . VAL A 1 80 ? -10.356 12.739 5.663 1.00 96.62 80 VAL A O 1
ATOM 602 N N . THR A 1 81 ? -11.712 11.178 4.787 1.00 95.56 81 THR A N 1
ATOM 603 C CA . THR A 1 81 ? -12.932 11.988 4.900 1.00 95.56 81 THR A CA 1
ATOM 604 C C . THR A 1 81 ? -13.874 11.401 5.937 1.00 95.56 81 THR A C 1
ATOM 606 O O . THR A 1 81 ? -13.803 10.220 6.249 1.00 95.56 81 THR A O 1
ATOM 609 N N . TYR A 1 82 ? -14.773 12.228 6.448 1.00 94.06 82 TYR A N 1
ATOM 610 C CA . TYR A 1 82 ? -15.841 11.818 7.351 1.00 94.06 82 TYR A CA 1
ATOM 611 C C . TYR A 1 82 ? -16.966 11.016 6.676 1.00 94.06 82 TYR A C 1
ATOM 613 O O . TYR A 1 82 ? -17.846 10.508 7.362 1.00 94.06 82 TYR A O 1
ATOM 621 N N . ASP A 1 83 ? -17.000 10.929 5.349 1.00 94.94 83 ASP A N 1
ATOM 622 C CA . ASP A 1 83 ? -18.024 10.158 4.650 1.00 94.94 83 ASP A CA 1
ATOM 623 C C . ASP A 1 83 ? -17.542 8.705 4.508 1.00 94.94 83 ASP A C 1
ATOM 625 O O . ASP A 1 83 ? -16.520 8.487 3.852 1.00 94.94 83 ASP A O 1
ATOM 629 N N . PRO A 1 84 ? -18.235 7.715 5.104 1.00 91.56 84 PRO A N 1
ATOM 630 C CA . PRO A 1 84 ? -17.805 6.318 5.058 1.00 91.56 84 PRO A CA 1
ATOM 631 C C . PRO A 1 84 ? -17.823 5.718 3.644 1.00 91.56 84 PRO A C 1
ATOM 633 O O . PRO A 1 84 ? -17.153 4.711 3.415 1.00 91.56 84 PRO A O 1
ATOM 636 N N . GLY A 1 85 ? -18.570 6.315 2.706 1.00 89.69 85 GLY A N 1
ATOM 637 C CA . GLY A 1 85 ? -18.601 5.896 1.304 1.00 89.69 85 GLY A CA 1
ATOM 638 C C . GLY A 1 85 ? -17.471 6.471 0.455 1.00 89.69 85 GLY A C 1
ATOM 639 O O . GLY A 1 85 ? -17.168 5.922 -0.604 1.00 89.69 85 GLY A O 1
ATOM 640 N N . ASN A 1 86 ? -16.812 7.536 0.914 1.00 93.94 86 ASN A N 1
ATOM 641 C CA . ASN A 1 86 ? -15.664 8.095 0.214 1.00 93.94 86 ASN A CA 1
ATOM 642 C C . ASN A 1 86 ? -14.393 7.326 0.567 1.00 93.94 86 ASN A C 1
ATOM 644 O O . ASN A 1 86 ? -14.143 6.978 1.721 1.00 93.94 86 ASN A O 1
ATOM 648 N N . TYR A 1 87 ? -13.546 7.123 -0.437 1.00 91.94 87 TYR A N 1
ATOM 649 C CA . TYR A 1 87 ? -12.245 6.512 -0.228 1.00 91.94 87 TYR A CA 1
ATOM 650 C C . TYR A 1 87 ? -11.357 7.384 0.661 1.00 91.94 87 TYR A C 1
ATOM 652 O O . TYR A 1 87 ? -11.206 8.588 0.446 1.00 91.94 87 TYR A O 1
ATOM 660 N N . ALA A 1 88 ? -10.714 6.740 1.629 1.00 95.94 88 ALA A N 1
ATOM 661 C CA . ALA A 1 88 ? -9.462 7.219 2.173 1.00 95.94 88 ALA A CA 1
ATOM 662 C C . ALA A 1 88 ? -8.370 6.957 1.128 1.00 95.94 88 ALA A C 1
ATOM 664 O O . ALA A 1 88 ? -8.201 5.811 0.710 1.00 95.94 88 ALA A O 1
ATOM 665 N N . THR A 1 89 ? -7.663 7.993 0.677 1.00 96.75 89 THR A N 1
ATOM 666 C CA . THR A 1 89 ? -6.738 7.905 -0.463 1.00 96.75 89 THR A CA 1
ATOM 667 C C . THR A 1 89 ? -5.302 8.208 -0.076 1.00 96.75 89 THR A C 1
ATOM 669 O O . THR A 1 89 ? -5.032 9.039 0.795 1.00 96.75 89 THR A O 1
ATOM 672 N N . ILE A 1 90 ? -4.375 7.537 -0.759 1.00 95.94 90 ILE A N 1
ATOM 673 C CA . ILE A 1 90 ? -2.963 7.903 -0.814 1.00 95.94 90 ILE A CA 1
ATOM 674 C C . ILE A 1 90 ? -2.582 8.101 -2.280 1.00 95.94 90 ILE A C 1
ATOM 676 O O . ILE A 1 90 ? -2.713 7.184 -3.091 1.00 95.94 90 ILE A O 1
ATOM 680 N N . ASP A 1 91 ? -2.064 9.281 -2.594 1.00 93.94 91 ASP A N 1
ATOM 681 C CA . ASP A 1 91 ? -1.641 9.696 -3.924 1.00 93.94 91 ASP A CA 1
ATOM 682 C C . ASP A 1 91 ? -0.146 10.042 -3.911 1.00 93.94 91 ASP A C 1
ATOM 684 O O . ASP A 1 91 ? 0.307 10.785 -3.042 1.00 93.94 91 ASP A O 1
ATOM 688 N N . ILE A 1 92 ? 0.631 9.546 -4.880 1.00 88.69 92 ILE A N 1
ATOM 689 C CA . ILE A 1 92 ? 2.038 9.945 -5.086 1.00 88.69 92 ILE A CA 1
ATOM 690 C C . ILE A 1 92 ? 2.164 10.635 -6.441 1.00 88.69 92 ILE A C 1
ATOM 692 O O . ILE A 1 92 ? 2.072 9.971 -7.477 1.00 88.69 92 ILE A O 1
ATOM 696 N N . ASP A 1 93 ? 2.409 11.947 -6.430 1.00 80.81 93 ASP A N 1
ATOM 697 C CA . ASP A 1 93 ? 2.693 12.786 -7.607 1.00 80.81 93 ASP A CA 1
ATOM 698 C C . ASP A 1 93 ? 1.728 12.565 -8.795 1.00 80.81 93 ASP A C 1
ATOM 700 O O . ASP A 1 93 ? 2.113 12.675 -9.958 1.00 80.81 93 ASP A O 1
ATOM 704 N N . SER A 1 94 ? 0.459 12.233 -8.517 1.00 75.00 94 SER A N 1
ATOM 705 C CA . SER A 1 94 ? -0.571 11.833 -9.505 1.00 75.00 94 SER A CA 1
ATOM 706 C C . SER A 1 94 ? -0.259 10.569 -10.326 1.00 75.00 94 SER A C 1
ATOM 708 O O . SER A 1 94 ? -1.013 10.231 -11.234 1.00 75.00 94 SER A O 1
ATOM 710 N N . ALA A 1 95 ? 0.846 9.877 -10.044 1.00 77.19 95 ALA A N 1
ATOM 711 C CA . ALA A 1 95 ? 1.280 8.693 -10.780 1.00 77.19 95 ALA A CA 1
ATOM 712 C C . ALA A 1 95 ? 0.746 7.386 -10.182 1.00 77.19 95 ALA A C 1
ATOM 714 O O . ALA A 1 95 ? 0.606 6.408 -10.905 1.00 77.19 95 ALA A O 1
ATOM 715 N N . VAL A 1 96 ? 0.474 7.368 -8.876 1.00 85.88 96 VAL A N 1
ATOM 716 C CA . VAL A 1 96 ? -0.175 6.251 -8.181 1.00 85.88 96 VAL A CA 1
ATOM 717 C C . VAL A 1 96 ? -1.236 6.831 -7.261 1.00 85.88 96 VAL A C 1
ATOM 719 O O . VAL A 1 96 ? -0.918 7.736 -6.490 1.00 85.88 96 VAL A O 1
ATOM 722 N N . SER A 1 97 ? -2.452 6.296 -7.333 1.00 92.12 97 SER A N 1
ATOM 723 C CA . SER A 1 97 ? -3.556 6.599 -6.423 1.00 92.12 97 SER A CA 1
ATOM 724 C C . SER A 1 97 ? -4.137 5.287 -5.921 1.00 92.12 97 SER A C 1
ATOM 726 O O . SER A 1 97 ? -4.489 4.419 -6.719 1.00 92.12 97 SER A O 1
ATOM 728 N N . VAL A 1 98 ? -4.200 5.115 -4.604 1.00 94.62 98 VAL A N 1
ATOM 729 C CA . VAL A 1 98 ? -4.879 3.969 -3.998 1.00 94.62 98 VAL A CA 1
ATOM 730 C C . VAL A 1 98 ? -5.857 4.481 -2.959 1.00 94.62 98 VAL A C 1
ATOM 732 O O . VAL A 1 98 ? -5.467 5.161 -2.008 1.00 94.62 98 VAL A O 1
ATOM 735 N N . GLY A 1 99 ? -7.127 4.144 -3.156 1.00 94.62 99 GLY A N 1
ATOM 736 C CA . GLY A 1 99 ? -8.214 4.444 -2.242 1.00 94.62 99 GLY A CA 1
ATOM 737 C C . GLY A 1 99 ? -8.773 3.187 -1.592 1.00 94.62 99 GLY A C 1
ATOM 738 O O . GLY A 1 99 ? -8.766 2.113 -2.192 1.00 94.62 99 GLY A O 1
ATOM 739 N N . PHE A 1 100 ? -9.284 3.322 -0.372 1.00 95.56 100 PHE A N 1
ATOM 740 C CA . PHE A 1 100 ? -10.086 2.281 0.257 1.00 95.56 100 PHE A CA 1
ATOM 741 C C . PHE A 1 100 ? -11.132 2.863 1.216 1.00 95.56 100 PHE A C 1
ATOM 743 O O . PHE A 1 100 ? -10.925 3.925 1.803 1.00 95.56 100 PHE A O 1
ATOM 750 N N . SER A 1 101 ? -12.287 2.214 1.325 1.00 95.94 101 SER A N 1
ATOM 751 C CA . SER A 1 101 ? -13.450 2.671 2.100 1.00 95.94 101 SER A CA 1
ATOM 752 C C . SER A 1 101 ? -14.134 1.496 2.793 1.00 95.94 101 SER A C 1
ATOM 754 O O . SER A 1 101 ? -13.767 0.339 2.588 1.00 95.94 101 SER A O 1
ATOM 756 N N . LEU A 1 102 ? -15.113 1.783 3.649 1.00 95.25 102 LEU A N 1
ATOM 757 C CA . LEU A 1 102 ? -15.914 0.748 4.299 1.00 95.25 102 LEU A CA 1
ATOM 758 C C . LEU A 1 102 ? -16.923 0.167 3.300 1.00 95.25 102 LEU A C 1
ATOM 760 O O . LEU A 1 102 ? -17.574 0.917 2.578 1.00 95.25 102 LEU A O 1
ATOM 764 N N . THR A 1 103 ? -17.083 -1.161 3.266 1.00 93.12 103 THR A N 1
ATOM 765 C CA . THR A 1 103 ? -18.053 -1.795 2.351 1.00 93.12 103 THR A CA 1
ATOM 766 C C . THR A 1 103 ? -19.498 -1.649 2.846 1.00 93.12 103 THR A C 1
ATOM 768 O O . THR A 1 103 ? -20.387 -1.334 2.058 1.00 93.12 103 THR A O 1
ATOM 771 N N . ASP A 1 104 ? -19.755 -1.827 4.148 1.00 89.50 104 ASP A N 1
ATOM 772 C CA . ASP A 1 104 ? -21.102 -1.685 4.724 1.00 89.50 104 ASP A CA 1
ATOM 773 C C . ASP A 1 104 ? -21.355 -0.265 5.246 1.00 89.50 104 ASP A C 1
ATOM 775 O O . ASP A 1 104 ? -21.439 -0.002 6.447 1.00 89.50 104 ASP A O 1
ATOM 779 N N . ILE A 1 105 ? -21.483 0.675 4.310 1.00 92.19 105 ILE A N 1
ATOM 780 C CA . ILE A 1 105 ? -21.755 2.085 4.621 1.00 92.19 105 ILE A CA 1
ATOM 781 C C . ILE A 1 105 ? -23.124 2.302 5.285 1.00 92.19 105 ILE A C 1
ATOM 783 O O . ILE A 1 105 ? -23.371 3.346 5.884 1.00 92.19 105 ILE A O 1
ATOM 787 N N . SER A 1 106 ? -24.038 1.332 5.170 1.00 91.75 106 SER A N 1
ATOM 788 C CA . SER A 1 106 ? -25.394 1.433 5.710 1.00 91.75 106 SER A CA 1
ATOM 789 C C . SER A 1 106 ? -25.431 1.199 7.222 1.00 91.75 106 SER A C 1
ATOM 791 O O . SER A 1 106 ? -26.219 1.845 7.923 1.00 91.75 106 SER A O 1
ATOM 793 N N . ALA A 1 107 ? -24.535 0.346 7.726 1.00 92.19 107 ALA A N 1
ATOM 794 C CA . ALA A 1 107 ? -24.396 0.018 9.140 1.00 92.19 107 ALA A CA 1
ATOM 795 C C . ALA A 1 107 ? -23.619 1.069 9.948 1.00 92.19 107 ALA A C 1
ATOM 797 O O . ALA A 1 107 ? -23.679 1.054 11.176 1.00 92.19 107 ALA A O 1
ATOM 798 N N . VAL A 1 108 ? -22.919 1.999 9.293 1.00 94.25 108 VAL A N 1
ATOM 799 C CA . VAL A 1 108 ? -22.086 3.013 9.960 1.00 94.25 108 VAL A CA 1
ATOM 800 C C . VAL A 1 108 ? -22.694 4.411 9.906 1.00 94.25 108 VAL A C 1
ATOM 802 O O . VAL A 1 108 ? -23.492 4.753 9.028 1.00 94.25 108 VAL A O 1
ATOM 805 N N . GLU A 1 109 ? -22.350 5.221 10.898 1.00 94.56 109 GLU A N 1
ATOM 806 C CA . GLU A 1 109 ? -22.664 6.647 10.946 1.00 94.56 109 GLU A CA 1
ATOM 807 C C . GLU A 1 109 ? -21.609 7.481 10.204 1.00 94.56 109 GLU A C 1
ATOM 809 O O . GLU A 1 109 ? -20.549 6.986 9.811 1.00 94.56 109 GLU A O 1
ATOM 814 N N . GLN A 1 110 ? -21.897 8.772 10.005 1.00 93.94 110 GLN A N 1
ATOM 815 C CA . GLN A 1 110 ? -20.883 9.698 9.507 1.00 93.94 110 GLN A CA 1
ATOM 816 C C . GLN A 1 110 ? -19.726 9.820 10.498 1.00 93.94 110 GLN A C 1
ATOM 818 O O . GLN A 1 110 ? -19.899 9.788 11.716 1.00 93.94 110 GLN A O 1
ATOM 823 N N . GLY A 1 111 ? -18.536 9.990 9.942 1.00 93.62 111 GLY A N 1
ATOM 824 C CA . GLY A 1 111 ? -17.302 10.087 10.685 1.00 93.62 111 GLY A CA 1
ATOM 825 C C . GLY A 1 111 ? -17.230 11.342 11.553 1.00 93.62 111 GLY A C 1
ATOM 826 O O . GLY A 1 111 ? -17.683 12.423 11.176 1.00 93.62 111 GLY A O 1
ATOM 827 N N . THR A 1 112 ? -16.583 11.211 12.705 1.00 94.38 112 THR A N 1
ATOM 828 C CA . THR A 1 112 ? -16.163 12.331 13.550 1.00 94.38 112 THR A CA 1
ATOM 829 C C . THR A 1 112 ? -14.642 12.420 13.537 1.00 94.38 112 THR A C 1
ATOM 831 O O . THR A 1 112 ? -13.956 11.451 13.861 1.00 94.38 112 THR A O 1
ATOM 834 N N . VAL A 1 113 ? -14.105 13.587 13.173 1.00 93.06 113 VAL A N 1
ATOM 835 C CA . VAL A 1 113 ? -12.658 13.851 13.190 1.00 93.06 113 VAL A CA 1
ATOM 836 C C . VAL A 1 113 ? -12.236 14.316 14.586 1.00 93.06 113 VAL A C 1
ATOM 838 O O . VAL A 1 113 ? -12.674 15.365 15.062 1.00 93.06 113 VAL A O 1
ATOM 841 N N . THR A 1 114 ? -11.372 13.552 15.253 1.00 91.31 114 THR A N 1
ATOM 842 C CA . THR A 1 114 ? -10.807 13.903 16.564 1.00 91.31 114 THR A CA 1
ATOM 843 C C . THR A 1 114 ? -9.754 15.011 16.440 1.00 91.31 114 THR A C 1
ATOM 845 O O . THR A 1 114 ? -9.207 15.229 15.356 1.00 91.31 114 THR A O 1
ATOM 848 N N . PRO A 1 115 ? -9.384 15.696 17.541 1.00 87.44 115 PRO A N 1
ATOM 849 C CA . PRO A 1 115 ? -8.307 16.687 17.520 1.00 87.44 115 PRO A CA 1
ATOM 850 C C . PRO A 1 115 ? -6.962 16.158 17.005 1.00 87.44 115 PRO A C 1
ATOM 852 O O . PRO A 1 115 ? -6.241 16.924 16.375 1.00 87.44 115 PRO A O 1
ATOM 855 N N . ASN A 1 116 ? -6.647 14.870 17.200 1.00 86.44 116 ASN A N 1
ATOM 856 C CA . ASN A 1 116 ? -5.395 14.281 16.706 1.00 86.44 116 ASN A CA 1
ATOM 857 C C . ASN A 1 116 ? -5.493 13.760 15.260 1.00 86.44 116 ASN A C 1
ATOM 859 O O . ASN A 1 116 ? -4.550 13.144 14.774 1.00 86.44 116 ASN A O 1
ATOM 863 N N . GLY A 1 117 ? -6.610 14.001 14.563 1.00 90.44 117 GLY A N 1
ATOM 864 C CA . GLY A 1 117 ? -6.774 13.623 13.158 1.00 90.44 117 GLY A CA 1
ATOM 865 C C . GLY A 1 117 ? -7.200 12.169 12.938 1.00 90.44 117 GLY A C 1
ATOM 866 O O . GLY A 1 117 ? -7.096 11.672 11.819 1.00 90.44 117 GLY A O 1
ATOM 867 N N . THR A 1 118 ? -7.702 11.482 13.966 1.00 94.44 118 THR A N 1
ATOM 868 C CA . THR A 1 118 ? -8.379 10.191 13.785 1.00 94.44 118 THR A CA 1
ATOM 869 C C . THR A 1 118 ? -9.795 10.448 13.282 1.00 94.44 118 THR A C 1
ATOM 871 O O . THR A 1 118 ? -10.527 11.234 13.87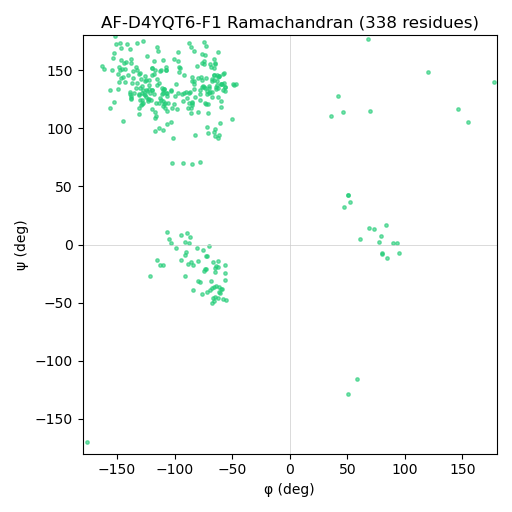8 1.00 94.44 118 THR A O 1
ATOM 874 N N . THR A 1 119 ? -10.211 9.784 12.206 1.00 96.12 119 THR A N 1
ATOM 875 C CA . THR A 1 119 ? -11.616 9.808 11.766 1.00 96.12 119 THR A CA 1
ATOM 876 C C . THR A 1 119 ? -12.315 8.557 12.273 1.00 96.12 119 THR A C 1
ATOM 878 O O . THR A 1 119 ? -11.925 7.453 11.901 1.00 96.12 119 THR A O 1
ATOM 881 N N . VAL A 1 120 ? -13.312 8.724 13.140 1.00 96.44 120 VAL A N 1
ATOM 882 C CA . VAL A 1 120 ? -14.040 7.627 13.791 1.00 96.44 120 VAL A CA 1
ATOM 883 C C . VAL A 1 120 ? -15.430 7.483 13.189 1.00 96.44 120 VAL A C 1
ATOM 885 O O . VAL A 1 120 ? -16.167 8.462 13.171 1.00 96.44 120 VAL A O 1
ATOM 888 N N . PHE A 1 121 ? -15.798 6.275 12.765 1.00 96.31 121 PHE A N 1
ATOM 889 C CA . PHE A 1 121 ? -17.114 5.920 12.230 1.00 96.31 121 PHE A CA 1
ATOM 890 C C . PHE A 1 121 ? -17.815 4.939 13.184 1.00 96.31 121 PHE A C 1
ATOM 892 O O . PHE A 1 121 ? -17.481 3.750 13.175 1.00 96.31 121 PHE A O 1
ATOM 899 N N . PRO A 1 122 ? -18.752 5.406 14.025 1.00 95.81 122 PRO A N 1
ATOM 900 C CA . PRO A 1 122 ? -19.550 4.530 14.881 1.00 95.81 122 PRO A CA 1
ATOM 901 C C . PRO A 1 122 ? -20.402 3.549 14.066 1.00 95.81 122 PRO A C 1
ATOM 903 O O . PRO A 1 122 ? -20.909 3.894 12.995 1.00 95.81 122 PRO A O 1
ATOM 906 N N . VAL A 1 123 ? -20.589 2.334 14.580 1.00 95.00 123 VAL A N 1
ATOM 907 C CA . VAL A 1 123 ? -21.518 1.343 14.021 1.00 95.00 123 VAL A CA 1
ATOM 908 C C . VAL A 1 123 ? -22.872 1.478 14.721 1.00 95.00 123 VAL A C 1
ATOM 910 O O . VAL A 1 123 ? -22.972 1.362 15.945 1.00 95.00 123 VAL A O 1
ATOM 913 N N . LYS A 1 124 ? -23.934 1.697 13.940 1.00 93.31 124 LYS A N 1
ATOM 914 C CA . LYS A 1 124 ? -25.284 2.010 14.431 1.00 93.31 124 LYS A CA 1
ATOM 915 C C . LYS A 1 124 ? -25.807 0.943 15.387 1.00 93.31 124 LYS A C 1
ATOM 917 O O . LYS A 1 124 ? -25.798 -0.245 15.078 1.00 93.31 124 LYS A O 1
ATOM 922 N N . GLY A 1 125 ? -26.341 1.387 16.523 1.00 90.06 125 GLY A N 1
ATOM 923 C CA . GLY A 1 125 ? -26.978 0.502 17.503 1.00 90.06 125 GLY A CA 1
ATOM 924 C C . GLY A 1 125 ? -26.011 -0.441 18.226 1.00 90.06 125 GLY A C 1
ATOM 925 O O . GLY A 1 125 ? -26.461 -1.386 18.870 1.00 90.06 125 GLY A O 1
ATOM 926 N N . SER A 1 126 ? -24.704 -0.193 18.136 1.00 91.62 126 SER A N 1
ATOM 927 C CA . SER A 1 126 ? -23.663 -0.957 18.821 1.00 91.62 126 SER A CA 1
ATOM 928 C C . SER A 1 126 ? -22.661 -0.014 19.497 1.00 91.62 126 SER A C 1
ATOM 930 O O . SER A 1 126 ? -22.736 1.197 19.316 1.00 91.62 126 SER A O 1
ATOM 932 N N . GLY A 1 127 ? -21.728 -0.564 20.276 1.00 91.50 127 GLY A N 1
ATOM 933 C CA . GLY A 1 127 ? -20.547 0.181 20.733 1.00 91.50 127 GLY A CA 1
ATOM 934 C C . GLY A 1 127 ? -19.344 0.046 19.792 1.00 91.50 127 GLY A C 1
ATOM 935 O O . GLY A 1 127 ? -18.264 0.536 20.117 1.00 91.50 127 GLY A O 1
ATOM 936 N N . ASP A 1 128 ? -19.496 -0.673 18.678 1.00 95.94 128 ASP A N 1
ATOM 937 C CA . ASP A 1 128 ? -18.414 -0.935 17.737 1.00 95.94 128 ASP A CA 1
ATOM 938 C C . ASP A 1 128 ? -18.134 0.308 16.886 1.00 95.94 128 ASP A C 1
ATOM 940 O O . ASP A 1 128 ? -18.993 1.170 16.682 1.00 95.94 128 ASP A O 1
ATOM 944 N N . ALA A 1 129 ? -16.917 0.406 16.362 1.00 96.88 129 ALA A N 1
ATOM 945 C CA . ALA A 1 129 ? -16.523 1.542 15.541 1.00 96.88 129 ALA A CA 1
ATOM 946 C C . ALA A 1 129 ? -15.418 1.177 14.553 1.00 96.88 129 ALA A C 1
ATOM 948 O O . ALA A 1 129 ? -14.658 0.233 14.758 1.00 96.88 129 ALA A O 1
ATOM 949 N N . TYR A 1 130 ? -15.273 1.993 13.514 1.00 96.88 130 TYR A N 1
ATOM 950 C CA . TYR A 1 130 ? -14.076 2.037 12.684 1.00 96.88 130 TYR A CA 1
ATOM 951 C C . TYR A 1 130 ? -13.286 3.309 12.967 1.00 96.88 130 TYR A C 1
ATOM 953 O O . TYR A 1 130 ? -13.857 4.346 13.294 1.00 96.88 130 TYR A O 1
ATOM 961 N N . ALA A 1 131 ? -11.969 3.254 12.810 1.00 96.56 131 ALA A N 1
ATOM 962 C CA . ALA A 1 131 ? -11.096 4.407 12.968 1.00 96.56 131 ALA A CA 1
ATOM 963 C C . ALA A 1 131 ? -10.034 4.440 11.873 1.00 96.56 131 ALA A C 1
ATOM 965 O O . ALA A 1 131 ? -9.308 3.469 11.675 1.00 96.56 131 ALA A O 1
ATOM 966 N N . PHE A 1 132 ? -9.927 5.570 11.185 1.00 97.06 132 PHE A N 1
ATOM 967 C CA . PHE A 1 132 ? -8.940 5.805 10.138 1.00 97.06 132 PHE A CA 1
ATOM 968 C C . PHE A 1 132 ? -7.920 6.827 10.632 1.00 97.06 132 PHE A C 1
ATOM 970 O O . PHE A 1 132 ? -8.286 7.885 11.150 1.00 97.06 132 PHE A O 1
ATOM 977 N N . GLN A 1 133 ? -6.638 6.503 10.478 1.00 95.50 133 GLN A N 1
ATOM 978 C CA . GLN A 1 133 ? -5.519 7.309 10.965 1.00 95.50 133 GLN A CA 1
ATOM 979 C C . GLN A 1 133 ? -4.451 7.462 9.885 1.00 95.50 133 GLN A C 1
ATOM 981 O O . GLN A 1 133 ? -4.071 6.477 9.252 1.00 95.50 133 GLN A O 1
ATOM 986 N N . ILE A 1 134 ? -3.950 8.687 9.708 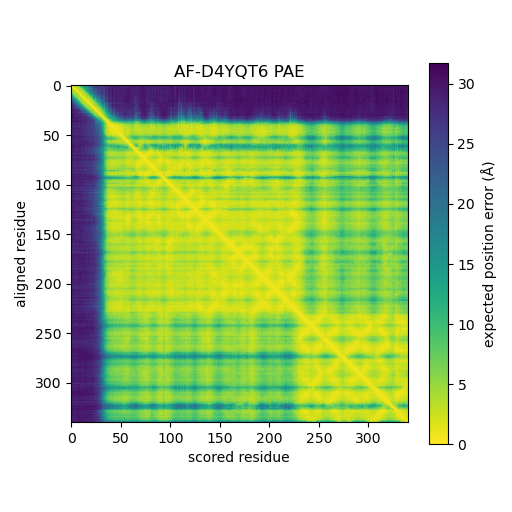1.00 95.50 134 ILE A N 1
ATOM 987 C CA . ILE A 1 134 ? -2.806 8.990 8.840 1.00 95.50 134 ILE A CA 1
ATOM 988 C C . ILE A 1 134 ? -1.533 8.981 9.694 1.00 95.50 134 ILE A C 1
ATOM 990 O O . ILE A 1 134 ? -1.472 9.652 10.724 1.00 95.50 134 ILE A O 1
ATOM 994 N N . HIS A 1 135 ? -0.506 8.253 9.260 1.00 93.88 135 HIS A N 1
ATOM 995 C CA . HIS A 1 135 ? 0.801 8.191 9.929 1.00 93.88 135 HIS A CA 1
ATOM 996 C C . HIS A 1 135 ? 1.809 9.160 9.292 1.00 93.88 135 HIS A C 1
ATOM 998 O O . HIS A 1 135 ? 1.579 9.660 8.189 1.00 93.88 135 HIS A O 1
ATOM 1004 N N . GLU A 1 136 ? 2.934 9.444 9.957 1.00 91.75 136 GLU A N 1
ATOM 1005 C CA . GLU A 1 136 ? 3.960 10.397 9.482 1.00 91.75 136 GLU A CA 1
ATOM 1006 C C . GLU A 1 136 ? 4.543 10.109 8.087 1.00 91.75 136 GLU A C 1
ATOM 1008 O O . GLU A 1 136 ? 4.999 11.019 7.400 1.00 91.75 136 GLU A O 1
ATOM 1013 N N . SER A 1 137 ? 4.522 8.873 7.614 1.00 90.50 137 SER A N 1
ATOM 1014 C CA . SER A 1 137 ? 4.895 8.509 6.243 1.00 90.50 137 SER A CA 1
ATOM 1015 C C . SER A 1 137 ? 3.845 8.936 5.221 1.00 90.50 137 SER A C 1
ATOM 1017 O O . SER A 1 137 ? 4.170 9.075 4.049 1.00 90.50 137 SER A O 1
ATOM 1019 N N . GLY A 1 138 ? 2.602 9.171 5.647 1.00 93.56 138 GLY A N 1
ATOM 1020 C CA . GLY A 1 138 ? 1.421 9.311 4.797 1.00 93.56 138 GLY A CA 1
ATOM 1021 C C . GLY A 1 138 ? 0.657 7.999 4.602 1.00 93.56 138 GLY A C 1
ATOM 1022 O O . GLY A 1 138 ? -0.341 7.991 3.883 1.00 93.56 138 GLY A O 1
ATOM 1023 N N . SER A 1 139 ? 1.100 6.893 5.214 1.00 94.81 139 SER A N 1
ATOM 1024 C CA . SER A 1 139 ? 0.328 5.645 5.240 1.00 94.81 139 SER A CA 1
ATOM 1025 C C . SER A 1 139 ? -0.971 5.829 6.017 1.00 94.81 139 SER A C 1
ATOM 1027 O O . SER A 1 139 ? -1.082 6.712 6.874 1.00 94.81 139 SER A O 1
ATOM 1029 N N . ILE A 1 140 ? -1.955 4.984 5.721 1.00 96.12 140 ILE A N 1
ATOM 1030 C CA . ILE A 1 140 ? -3.241 4.981 6.417 1.00 96.12 140 ILE A CA 1
ATOM 1031 C C . ILE A 1 140 ? -3.379 3.654 7.152 1.00 96.12 140 ILE A C 1
ATOM 1033 O O . ILE A 1 140 ? -3.075 2.596 6.602 1.00 96.12 140 ILE A O 1
ATOM 1037 N N . SER A 1 141 ? -3.859 3.698 8.390 1.00 95.94 141 SER A N 1
ATOM 1038 C CA . SER A 1 141 ? -4.406 2.518 9.055 1.00 95.94 141 SER A CA 1
ATOM 1039 C C . SER A 1 141 ? -5.906 2.661 9.231 1.00 95.94 141 SER A C 1
ATOM 1041 O O . SER A 1 141 ? -6.353 3.663 9.790 1.00 95.94 141 SER A O 1
ATOM 1043 N N . ALA A 1 142 ? -6.658 1.644 8.824 1.00 96.56 142 ALA A N 1
ATOM 1044 C CA . ALA A 1 142 ? -8.030 1.450 9.257 1.00 96.56 142 ALA A CA 1
ATOM 1045 C C . ALA A 1 142 ? -8.062 0.404 10.359 1.00 96.56 142 ALA A C 1
ATOM 1047 O O . ALA A 1 142 ? -7.523 -0.690 10.209 1.00 96.56 142 ALA A O 1
ATOM 1048 N N . SER A 1 143 ? -8.688 0.758 11.470 1.00 97.00 143 SER A N 1
ATOM 1049 C CA . SER A 1 143 ? -8.916 -0.148 12.582 1.00 97.00 143 SER A CA 1
ATOM 1050 C C . SER A 1 143 ? -10.401 -0.387 12.762 1.00 97.00 143 SER A C 1
ATOM 1052 O O . SER A 1 143 ? -11.186 0.546 12.596 1.00 97.00 143 SER A O 1
ATOM 1054 N N . ALA A 1 144 ? -10.780 -1.611 13.109 1.00 96.88 144 ALA A N 1
ATOM 1055 C CA . ALA A 1 144 ? -12.120 -1.914 13.587 1.00 96.88 144 ALA A CA 1
ATOM 1056 C C . ALA A 1 144 ? -12.051 -2.254 15.075 1.00 96.88 144 ALA A C 1
ATOM 1058 O O . ALA A 1 144 ? -11.173 -3.001 15.508 1.00 96.88 144 ALA A O 1
ATOM 1059 N N . ILE A 1 145 ? -12.950 -1.658 15.848 1.00 97.06 145 ILE A N 1
ATOM 1060 C CA . ILE A 1 145 ? -13.067 -1.810 17.287 1.00 97.06 145 ILE A CA 1
ATOM 1061 C C . ILE A 1 145 ? -14.338 -2.596 17.534 1.00 97.06 145 ILE A C 1
ATOM 1063 O O . ILE A 1 145 ? -15.433 -2.150 17.196 1.00 97.06 145 ILE A O 1
ATOM 1067 N N . THR A 1 146 ? -14.168 -3.747 18.157 1.00 96.75 146 THR A N 1
ATOM 1068 C CA . THR A 1 146 ? -15.250 -4.642 18.514 1.00 96.75 146 THR A CA 1
ATOM 1069 C C . THR A 1 146 ? -15.376 -4.679 20.027 1.00 96.75 146 THR A C 1
ATOM 1071 O O . THR A 1 146 ? -14.394 -4.945 20.714 1.00 96.75 146 THR A O 1
ATOM 1074 N N . MET A 1 147 ? -16.564 -4.413 20.564 1.00 95.88 147 MET A N 1
ATOM 1075 C CA . MET A 1 147 ? -16.803 -4.258 22.004 1.00 95.88 147 MET A CA 1
ATOM 1076 C C . MET A 1 147 ? -17.259 -5.542 22.697 1.00 95.88 147 MET A C 1
ATOM 1078 O O . MET A 1 147 ? -17.270 -5.600 23.927 1.00 95.88 147 MET A O 1
ATOM 1082 N N . SER A 1 148 ? -17.647 -6.573 21.944 1.00 95.06 148 SER A N 1
ATOM 1083 C CA . SER A 1 148 ? -18.142 -7.824 22.521 1.00 95.06 148 SER A CA 1
ATOM 1084 C C . SER A 1 148 ? -17.899 -9.037 21.628 1.00 95.06 148 SER A C 1
ATOM 1086 O O . SER A 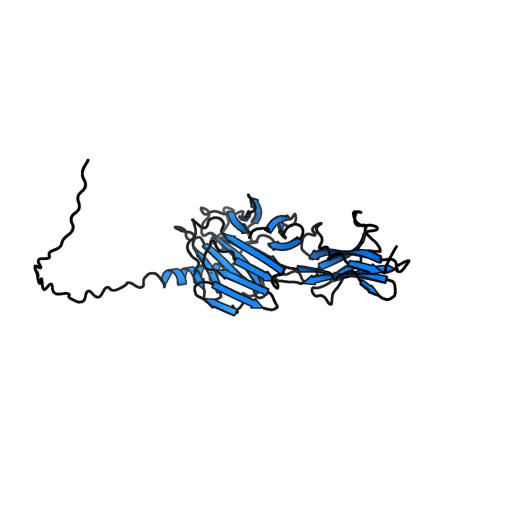1 148 ? -17.670 -8.912 20.428 1.00 95.06 148 SER A O 1
ATOM 1088 N N . SER A 1 149 ? -18.038 -10.233 22.202 1.00 94.12 149 SER A N 1
ATOM 1089 C CA . SER A 1 149 ? -17.972 -11.499 21.461 1.00 94.12 149 SER A CA 1
ATOM 1090 C C . SER A 1 149 ? -19.175 -11.780 20.564 1.00 94.12 149 SER A C 1
ATOM 1092 O O . SER A 1 149 ? -19.123 -12.723 19.782 1.00 94.12 149 SER A O 1
ATOM 1094 N N . GLN A 1 150 ? -20.249 -10.993 20.675 1.00 92.69 150 GLN A N 1
ATOM 1095 C CA . GLN A 1 150 ? -21.440 -11.119 19.827 1.00 92.69 150 GLN A CA 1
ATOM 1096 C C . GLN A 1 150 ? -21.330 -10.299 18.536 1.00 92.69 150 GLN A C 1
ATOM 1098 O O . GLN A 1 150 ? -22.089 -10.513 17.596 1.00 92.69 150 GLN A O 1
ATOM 1103 N N . SER A 1 151 ? -20.396 -9.353 18.497 1.00 93.62 151 SER A N 1
ATOM 1104 C CA . SER A 1 151 ? -20.142 -8.493 17.348 1.00 93.62 151 SER A CA 1
ATOM 1105 C C . SER A 1 151 ? -19.413 -9.233 16.224 1.00 93.62 151 SER A C 1
ATOM 1107 O O . SER A 1 151 ? -18.697 -10.214 16.462 1.00 93.62 151 SER A O 1
ATOM 1109 N N . SER A 1 152 ? -19.536 -8.711 14.998 1.00 92.38 152 SER A N 1
ATOM 1110 C CA . SER A 1 152 ? -18.789 -9.223 13.845 1.00 92.38 152 SER A CA 1
ATOM 1111 C C . SER A 1 152 ? -17.282 -9.179 14.100 1.00 92.38 152 SER A C 1
ATOM 1113 O O . SER A 1 152 ? -16.752 -8.203 14.631 1.00 92.38 152 SER A O 1
ATOM 1115 N N . GLN A 1 153 ? -16.600 -10.240 13.675 1.00 94.44 153 GLN A N 1
ATOM 1116 C CA . GLN A 1 153 ? -15.139 -10.359 13.696 1.00 94.44 153 GLN A CA 1
ATOM 1117 C C . GLN A 1 153 ? -14.536 -10.242 12.292 1.00 94.44 153 GLN A C 1
ATOM 1119 O O . GLN A 1 153 ? -13.360 -10.541 12.083 1.00 94.44 153 GLN A O 1
ATOM 1124 N N . THR A 1 154 ? -15.359 -9.836 11.325 1.00 96.38 154 THR A N 1
ATOM 1125 C CA . THR A 1 154 ? -15.018 -9.739 9.912 1.00 96.38 154 THR A CA 1
ATOM 1126 C C . THR A 1 154 ? -15.300 -8.323 9.427 1.00 96.38 154 THR A C 1
ATOM 1128 O O . THR A 1 154 ? -16.404 -7.806 9.601 1.00 96.38 154 THR A O 1
ATOM 1131 N N . PHE A 1 155 ? -14.293 -7.710 8.809 1.00 96.00 155 PHE A N 1
ATOM 1132 C CA . PHE A 1 155 ? -14.278 -6.305 8.411 1.00 96.00 155 PHE A CA 1
ATOM 1133 C C . PHE A 1 155 ? -13.909 -6.212 6.936 1.00 96.00 155 PHE A C 1
ATOM 1135 O O . PHE A 1 155 ? -12.855 -6.704 6.529 1.00 96.00 155 PHE A O 1
ATOM 1142 N N . SER A 1 156 ? -14.793 -5.615 6.139 1.00 96.31 156 SER A N 1
ATOM 1143 C CA . SER A 1 156 ? -14.649 -5.526 4.687 1.00 96.31 156 SER A CA 1
ATOM 1144 C C . SER A 1 156 ? -14.336 -4.099 4.255 1.00 96.31 156 SER A C 1
ATOM 1146 O O . SER A 1 156 ? -15.004 -3.152 4.683 1.00 96.31 156 SER A O 1
ATOM 1148 N N . TYR A 1 157 ? -13.348 -3.974 3.374 1.00 96.75 157 TYR A N 1
ATOM 1149 C CA . TYR A 1 157 ? -12.912 -2.723 2.781 1.00 96.75 157 TYR A CA 1
ATOM 1150 C C . TYR A 1 157 ? -13.002 -2.802 1.262 1.00 96.75 157 TYR A C 1
ATOM 1152 O O . TYR A 1 157 ? -12.404 -3.684 0.635 1.00 96.75 157 TYR A O 1
ATOM 1160 N N . SER A 1 158 ? -13.715 -1.847 0.678 1.00 96.62 158 SER A N 1
ATOM 1161 C CA . SER A 1 158 ? -13.755 -1.655 -0.767 1.00 96.62 158 SER A CA 1
ATOM 1162 C C . SER A 1 158 ? -12.503 -0.907 -1.205 1.00 96.62 158 SER A C 1
ATOM 1164 O O . SER A 1 158 ? -12.030 -0.025 -0.489 1.00 96.62 158 SER A O 1
ATOM 1166 N N . LEU A 1 159 ? -11.959 -1.252 -2.368 1.00 96.69 159 LEU A N 1
ATOM 1167 C CA . LEU A 1 159 ? -10.779 -0.603 -2.940 1.00 96.69 159 LEU A CA 1
ATOM 1168 C C . LEU A 1 159 ? -11.189 0.267 -4.123 1.00 96.69 159 LEU A C 1
ATOM 1170 O O . LEU A 1 159 ? -12.164 -0.037 -4.806 1.00 96.69 159 LEU A O 1
ATOM 1174 N N . SER A 1 160 ? -10.438 1.341 -4.364 1.00 95.19 160 SER A N 1
ATOM 1175 C CA . SER A 1 160 ? -10.659 2.214 -5.513 1.00 95.19 160 SER A CA 1
ATOM 1176 C C . SER A 1 160 ? -10.597 1.442 -6.828 1.00 95.19 160 SER A C 1
ATOM 1178 O O . SER A 1 160 ? -9.812 0.501 -6.972 1.00 95.19 160 SER A O 1
ATOM 1180 N N . ASP A 1 161 ? -11.388 1.883 -7.802 1.00 93.31 161 ASP A N 1
ATOM 1181 C CA . ASP A 1 161 ? -11.485 1.256 -9.117 1.00 93.31 161 ASP A CA 1
ATOM 1182 C C . ASP A 1 161 ? -10.106 1.004 -9.746 1.00 93.31 161 ASP A C 1
ATOM 1184 O O . ASP A 1 161 ? -9.205 1.840 -9.692 1.00 93.31 161 ASP A O 1
ATOM 1188 N N . GLY A 1 162 ? -9.944 -0.171 -10.356 1.00 92.44 162 GLY A N 1
ATOM 1189 C CA . GLY A 1 162 ? -8.688 -0.591 -10.983 1.00 92.44 162 GLY A CA 1
ATOM 1190 C C . GLY A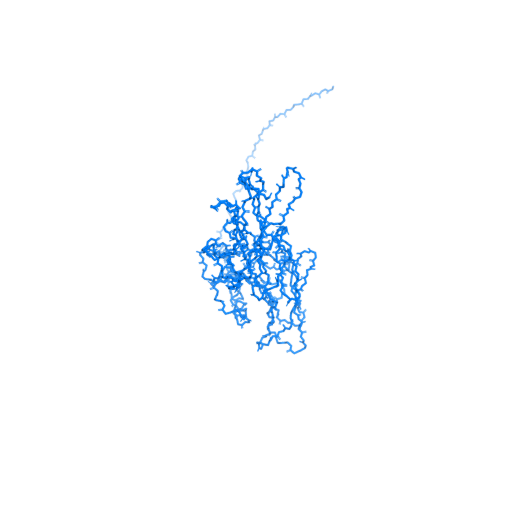 1 162 ? -7.671 -1.223 -10.027 1.00 92.44 162 GLY A C 1
ATOM 1191 O O . GLY A 1 162 ? -6.726 -1.851 -10.510 1.00 92.44 162 GLY A O 1
ATOM 1192 N N . ILE A 1 163 ? -7.883 -1.142 -8.707 1.00 95.19 163 ILE A N 1
ATOM 1193 C CA . ILE A 1 163 ? -7.018 -1.787 -7.716 1.00 95.19 163 ILE A CA 1
ATOM 1194 C C . ILE A 1 163 ? -7.465 -3.226 -7.451 1.00 95.19 163 ILE A C 1
ATOM 1196 O O . ILE A 1 163 ? -8.582 -3.486 -7.017 1.00 95.19 163 ILE A O 1
ATOM 1200 N N . THR A 1 164 ? -6.558 -4.176 -7.679 1.00 94.94 164 THR A N 1
ATOM 1201 C CA . THR A 1 164 ? -6.777 -5.606 -7.432 1.00 94.94 164 THR A CA 1
ATOM 1202 C C . THR A 1 164 ? -5.957 -6.072 -6.225 1.00 94.94 164 THR A C 1
ATOM 1204 O O . THR A 1 164 ? -4.723 -6.033 -6.287 1.00 94.94 164 THR A O 1
ATOM 1207 N N . PRO A 1 165 ? -6.597 -6.535 -5.136 1.00 95.38 165 PRO A N 1
ATOM 1208 C CA . PRO A 1 165 ? -5.900 -7.103 -3.993 1.00 95.38 165 PRO A CA 1
ATOM 1209 C C . PRO A 1 165 ? -5.566 -8.579 -4.222 1.00 95.38 165 PRO A C 1
ATOM 1211 O O . PRO A 1 165 ? -6.394 -9.359 -4.689 1.00 95.38 165 PRO A O 1
ATOM 1214 N N . VAL A 1 166 ? -4.362 -8.989 -3.830 1.00 93.19 166 VAL A N 1
ATOM 1215 C CA . VAL A 1 166 ? -3.935 -10.394 -3.862 1.00 93.19 166 VAL A CA 1
ATOM 1216 C C . VAL A 1 166 ? -3.325 -10.765 -2.518 1.00 93.19 166 VAL A C 1
ATOM 1218 O O . VAL A 1 166 ? -2.300 -10.203 -2.121 1.00 93.19 166 VAL A O 1
ATOM 1221 N N . VAL A 1 167 ? -3.935 -11.725 -1.819 1.00 92.19 167 VAL A N 1
ATOM 1222 C CA . VAL A 1 167 ? -3.394 -12.263 -0.562 1.00 92.19 167 VAL A CA 1
ATOM 1223 C C . VAL A 1 167 ? -2.112 -13.035 -0.848 1.00 92.19 167 VAL A C 1
ATOM 1225 O O . VAL A 1 167 ? -2.058 -13.873 -1.745 1.00 92.19 167 VAL A O 1
ATOM 1228 N N . GLN A 1 168 ? -1.071 -12.737 -0.081 1.00 86.88 168 GLN A N 1
ATOM 1229 C CA . GLN A 1 168 ? 0.249 -13.335 -0.221 1.00 86.88 168 GLN A CA 1
ATOM 1230 C C . GLN A 1 168 ? 0.427 -14.486 0.773 1.00 86.88 168 GLN A C 1
ATOM 1232 O O . GLN A 1 168 ? -0.188 -14.500 1.837 1.00 86.88 168 GLN A O 1
ATOM 1237 N N . ASN A 1 169 ? 1.356 -15.405 0.493 1.00 83.31 169 ASN A N 1
ATOM 1238 C CA . ASN A 1 169 ? 1.684 -16.509 1.411 1.00 83.31 169 ASN A CA 1
ATOM 1239 C C . ASN A 1 169 ? 2.233 -16.034 2.768 1.00 83.31 169 ASN A C 1
ATOM 1241 O O . ASN A 1 169 ? 2.221 -16.786 3.736 1.00 83.31 169 ASN A O 1
ATOM 1245 N N . THR A 1 170 ? 2.726 -14.795 2.846 1.00 82.38 170 THR A N 1
ATOM 1246 C CA . THR A 1 170 ? 3.129 -14.172 4.112 1.00 82.38 170 THR A CA 1
ATOM 1247 C C . THR A 1 170 ? 1.922 -13.778 4.970 1.00 82.38 170 THR A C 1
ATOM 1249 O O . THR A 1 170 ? 2.058 -13.612 6.175 1.00 82.38 170 THR A O 1
ATOM 1252 N N . GLY A 1 171 ? 0.738 -13.629 4.375 1.00 88.25 171 GLY A N 1
ATOM 1253 C CA . GLY A 1 171 ? -0.457 -13.077 5.006 1.00 88.25 171 GLY A CA 1
ATOM 1254 C C . GLY A 1 171 ? -0.651 -11.580 4.762 1.00 88.25 171 GLY A C 1
ATOM 1255 O O . GLY A 1 171 ? -1.704 -11.066 5.107 1.00 88.25 171 GLY A O 1
ATOM 1256 N N . ALA A 1 172 ? 0.311 -10.877 4.155 1.00 90.50 172 ALA A N 1
ATOM 1257 C CA . ALA A 1 172 ? 0.115 -9.516 3.640 1.00 90.50 172 ALA A CA 1
ATOM 1258 C C . ALA A 1 172 ? -0.754 -9.523 2.364 1.00 90.50 172 ALA A C 1
ATOM 1260 O O . ALA A 1 172 ? -1.001 -10.582 1.781 1.00 90.50 172 ALA A O 1
ATOM 1261 N N . VAL A 1 173 ? -1.178 -8.350 1.888 1.00 92.75 173 VAL A N 1
ATOM 1262 C CA . VAL A 1 173 ? -1.929 -8.224 0.623 1.00 92.75 173 VAL A CA 1
ATOM 1263 C C . VAL A 1 173 ? -1.196 -7.287 -0.317 1.00 92.75 173 VAL A C 1
ATOM 1265 O O . VAL A 1 173 ? -0.909 -6.156 0.051 1.00 92.75 173 VAL A O 1
ATOM 1268 N N . ALA A 1 174 ? -0.902 -7.745 -1.529 1.00 90.38 174 ALA A N 1
ATOM 1269 C CA . ALA A 1 174 ? -0.355 -6.914 -2.595 1.00 90.38 174 ALA A CA 1
ATOM 1270 C C . ALA A 1 174 ? -1.491 -6.196 -3.333 1.00 90.38 174 ALA A C 1
ATOM 1272 O O . ALA A 1 174 ? -2.542 -6.794 -3.562 1.00 90.38 174 ALA A O 1
ATOM 1273 N N . LEU A 1 175 ? -1.276 -4.935 -3.707 1.00 92.31 175 LEU A N 1
ATOM 1274 C CA . LEU A 1 175 ? -2.243 -4.109 -4.428 1.00 92.31 175 LEU A CA 1
ATOM 1275 C C . LEU A 1 175 ? -1.722 -3.803 -5.826 1.00 92.31 175 LEU A C 1
ATOM 1277 O O . LEU A 1 175 ? -0.646 -3.215 -5.973 1.00 92.31 175 LEU A O 1
ATOM 1281 N N . TYR A 1 176 ? -2.494 -4.187 -6.839 1.00 88.88 176 TYR A N 1
ATOM 1282 C CA . TYR A 1 176 ? -2.127 -4.007 -8.239 1.00 88.88 176 TYR A CA 1
ATOM 1283 C C . TYR A 1 176 ? -3.025 -3.018 -8.953 1.00 88.88 176 TYR A C 1
ATOM 1285 O O . TYR A 1 176 ? -4.238 -3.103 -8.829 1.00 88.88 176 TYR A O 1
ATOM 1293 N N . GLU A 1 177 ? -2.424 -2.177 -9.784 1.00 89.94 177 GLU A N 1
ATOM 1294 C CA . GLU A 1 177 ? -3.115 -1.444 -10.837 1.00 89.94 177 GLU A CA 1
ATOM 1295 C C . GLU A 1 177 ? -2.745 -2.081 -12.184 1.00 89.94 177 GLU A C 1
ATOM 1297 O O . GLU A 1 177 ? -1.619 -1.949 -12.684 1.00 89.94 177 GLU A O 1
ATOM 1302 N N . GLY A 1 178 ? -3.673 -2.859 -12.747 1.00 87.00 178 GLY A N 1
ATOM 1303 C CA . GLY A 1 178 ? -3.379 -3.738 -13.879 1.00 87.00 178 GLY A CA 1
ATOM 1304 C C . GLY A 1 178 ? -2.272 -4.740 -13.532 1.00 87.00 178 GLY A C 1
ATOM 1305 O O . GLY A 1 178 ? -2.438 -5.584 -12.657 1.00 87.00 178 GLY A O 1
ATOM 1306 N N . GLU A 1 179 ? -1.129 -4.647 -14.212 1.00 79.88 179 GLU A N 1
ATOM 1307 C CA . GLU A 1 179 ? 0.045 -5.478 -13.912 1.00 79.88 179 GLU A CA 1
ATOM 1308 C C . GLU A 1 179 ? 0.997 -4.817 -12.902 1.00 79.88 179 GLU A C 1
ATOM 1310 O O . GLU A 1 179 ? 1.923 -5.462 -12.434 1.00 79.88 179 GLU A O 1
ATOM 1315 N N . THR A 1 180 ? 0.824 -3.550 -12.531 1.00 80.38 180 THR A N 1
ATOM 1316 C CA . THR A 1 180 ? 1.816 -2.840 -11.706 1.00 80.38 180 THR A CA 1
ATOM 1317 C C . THR A 1 180 ? 1.530 -3.031 -10.223 1.00 80.38 180 THR A C 1
ATOM 1319 O O . THR A 1 180 ? 0.433 -2.728 -9.768 1.00 80.38 180 THR A O 1
ATOM 1322 N N . LEU A 1 181 ? 2.517 -3.489 -9.447 1.00 84.31 181 LEU A N 1
ATOM 1323 C CA . LEU A 1 181 ? 2.442 -3.473 -7.984 1.00 84.31 181 LEU A CA 1
ATOM 1324 C C . LEU A 1 181 ? 2.565 -2.022 -7.491 1.00 84.31 181 LEU A C 1
ATOM 1326 O O . LEU A 1 181 ? 3.620 -1.406 -7.653 1.00 84.31 181 LEU A O 1
ATOM 1330 N N . VAL A 1 182 ? 1.486 -1.487 -6.918 1.00 87.81 182 VAL A N 1
ATOM 1331 C CA . VAL A 1 182 ? 1.377 -0.075 -6.499 1.00 87.81 182 VAL A CA 1
ATOM 1332 C C . VAL A 1 182 ? 1.361 0.103 -4.983 1.00 87.81 182 VAL A C 1
ATOM 1334 O O . VAL A 1 182 ? 1.649 1.185 -4.470 1.00 87.81 182 VAL A O 1
ATOM 1337 N N . GLY A 1 183 ? 1.084 -0.963 -4.236 1.00 89.94 183 GLY A N 1
ATOM 1338 C CA . GLY A 1 183 ? 1.099 -0.914 -2.785 1.00 89.94 183 GLY A CA 1
ATOM 1339 C C . GLY A 1 183 ? 0.857 -2.256 -2.134 1.00 89.94 183 GLY A C 1
ATOM 1340 O O . GLY A 1 183 ? 0.870 -3.305 -2.777 1.00 89.94 183 GLY A O 1
ATOM 1341 N N . LEU A 1 184 ? 0.654 -2.206 -0.827 1.00 91.94 184 LEU A N 1
ATOM 1342 C CA . LEU A 1 184 ? 0.374 -3.369 -0.013 1.00 91.94 184 LEU A CA 1
ATOM 1343 C C . LEU A 1 184 ? -0.407 -2.987 1.241 1.00 91.94 184 LEU A C 1
ATOM 1345 O O . LEU A 1 184 ? -0.203 -1.909 1.801 1.00 91.94 184 LEU A O 1
ATOM 1349 N N . PHE A 1 185 ? -1.230 -3.914 1.716 1.00 93.38 185 PHE A N 1
ATOM 1350 C CA . PHE A 1 185 ? -1.573 -3.971 3.129 1.00 93.38 185 PHE A CA 1
ATOM 1351 C C . PHE A 1 185 ? -0.524 -4.804 3.860 1.00 93.38 185 PHE A C 1
ATOM 1353 O O . PHE A 1 185 ? -0.178 -5.911 3.433 1.00 93.38 185 PHE A O 1
ATOM 1360 N N . GLU A 1 186 ? -0.016 -4.267 4.967 1.00 91.56 186 GLU A N 1
ATOM 1361 C CA . GLU A 1 186 ? 0.850 -4.999 5.889 1.00 91.56 186 GLU A CA 1
ATOM 1362 C C . GLU A 1 186 ? 0.106 -6.191 6.495 1.00 91.56 186 GLU A C 1
ATOM 1364 O O . GLU A 1 186 ? -1.120 -6.258 6.428 1.00 91.56 186 GLU A O 1
ATOM 1369 N N . HIS A 1 187 ? 0.845 -7.112 7.121 1.00 91.38 187 HIS A N 1
ATOM 1370 C CA . HIS A 1 187 ? 0.265 -8.260 7.818 1.00 91.38 187 HIS A CA 1
ATOM 1371 C C . HIS A 1 187 ? -0.907 -7.844 8.719 1.00 91.38 187 HIS A C 1
ATOM 1373 O O . HIS A 1 187 ? -0.805 -6.822 9.407 1.00 91.38 187 HIS A O 1
ATOM 1379 N N . PRO A 1 188 ? -1.997 -8.630 8.738 1.00 93.56 188 PRO A N 1
ATOM 1380 C CA . PRO A 1 188 ? -3.156 -8.323 9.552 1.00 93.56 188 PRO A CA 1
ATOM 1381 C C . PRO A 1 188 ? -2.744 -8.380 11.018 1.00 93.56 188 PRO A C 1
ATOM 1383 O O . PRO A 1 188 ? -2.023 -9.285 11.449 1.00 93.56 188 PRO A O 1
ATOM 1386 N N . LYS A 1 189 ? -3.183 -7.385 11.782 1.00 95.44 189 LYS A N 1
ATOM 1387 C CA . LYS A 1 189 ? -2.938 -7.324 13.220 1.00 95.44 189 LYS A CA 1
ATOM 1388 C C . LYS A 1 189 ? -4.259 -7.256 13.955 1.00 95.44 189 LYS A C 1
ATOM 1390 O O . LYS A 1 189 ? -5.172 -6.561 13.512 1.00 95.44 189 LYS A O 1
ATOM 1395 N N . ALA A 1 190 ? -4.332 -7.941 15.089 1.00 97.25 190 ALA A N 1
ATOM 1396 C CA . ALA A 1 190 ? -5.423 -7.787 16.033 1.00 97.25 190 ALA A CA 1
ATOM 1397 C C . ALA A 1 190 ? -4.904 -7.885 17.471 1.00 97.25 190 ALA A C 1
ATOM 1399 O O . ALA A 1 190 ? -4.032 -8.706 17.767 1.00 97.25 190 ALA A O 1
ATOM 1400 N N . ARG A 1 191 ? -5.424 -7.035 18.359 1.00 97.38 191 ARG A N 1
ATOM 1401 C CA . ARG A 1 191 ? -5.098 -7.027 19.788 1.00 97.38 191 ARG A CA 1
ATOM 1402 C C . ARG A 1 191 ? -6.331 -6.857 20.645 1.00 97.38 191 ARG A C 1
ATOM 1404 O O . ARG A 1 191 ? -7.206 -6.056 20.340 1.00 97.38 191 ARG A O 1
ATOM 1411 N N . ASP A 1 192 ? -6.368 -7.615 21.723 1.00 97.50 192 ASP A N 1
ATOM 1412 C CA . ASP A 1 192 ? -7.437 -7.566 22.707 1.00 97.50 192 ASP A CA 1
ATOM 1413 C C . ASP A 1 192 ? -7.158 -6.499 23.787 1.00 97.50 192 ASP A C 1
ATOM 1415 O O . ASP A 1 192 ? -6.068 -5.922 23.852 1.00 97.50 192 ASP A O 1
ATOM 1419 N N . ALA A 1 193 ? -8.119 -6.247 24.675 1.00 96.38 193 ALA A N 1
ATOM 1420 C CA . ALA A 1 193 ? -8.000 -5.217 25.713 1.00 96.38 193 ALA A CA 1
ATOM 1421 C C . ALA A 1 193 ? -6.934 -5.499 26.782 1.00 96.38 193 ALA A C 1
ATOM 1423 O O . ALA A 1 193 ? -6.545 -4.599 27.523 1.00 96.38 193 ALA A O 1
ATOM 1424 N N . SER A 1 194 ? -6.450 -6.740 26.872 1.00 96.12 194 SER A N 1
ATOM 1425 C CA . SER A 1 194 ? -5.307 -7.097 27.720 1.00 96.12 194 SER A CA 1
ATOM 1426 C C . SER A 1 194 ? -3.963 -6.918 27.006 1.00 96.12 194 SER A C 1
ATOM 1428 O O . SER A 1 194 ? -2.914 -7.215 27.575 1.00 96.12 194 SER A O 1
ATOM 1430 N N . GLY A 1 195 ? -3.984 -6.444 25.758 1.00 94.62 195 GLY A N 1
ATOM 1431 C CA . GLY A 1 195 ? -2.811 -6.258 24.915 1.00 94.62 195 GLY A CA 1
ATOM 1432 C C . GLY A 1 195 ? -2.301 -7.547 24.272 1.00 94.62 195 GLY A C 1
ATOM 1433 O O . GLY A 1 195 ? -1.232 -7.513 23.655 1.00 94.62 195 GLY A O 1
ATOM 1434 N N . ARG A 1 196 ? -3.025 -8.670 24.391 1.00 96.00 196 ARG A N 1
ATOM 1435 C CA . ARG A 1 196 ? -2.641 -9.941 23.763 1.00 96.00 196 ARG A CA 1
ATOM 1436 C C . ARG A 1 196 ? -2.951 -9.906 22.277 1.00 96.00 196 ARG A C 1
ATOM 1438 O O . ARG A 1 196 ? -3.980 -9.380 21.857 1.00 96.00 196 ARG A O 1
ATOM 1445 N N . GLU A 1 197 ? -2.059 -10.492 21.488 1.00 96.81 197 GLU A N 1
ATOM 1446 C CA . GLU A 1 197 ? -2.295 -10.662 20.059 1.00 96.81 197 GLU A CA 1
ATOM 1447 C C . GLU A 1 197 ? -3.394 -11.693 19.826 1.00 96.81 197 GLU A C 1
ATOM 1449 O O . GLU A 1 197 ? -3.414 -12.763 20.436 1.00 96.81 197 GLU A O 1
ATOM 1454 N N . VAL A 1 198 ? -4.312 -11.345 18.931 1.00 97.31 198 VAL A N 1
ATOM 1455 C CA . VAL A 1 198 ? -5.372 -12.229 18.461 1.00 97.31 198 VAL A CA 1
ATOM 1456 C C . VAL A 1 198 ? -5.023 -12.631 17.030 1.00 97.31 198 VAL A C 1
ATOM 1458 O O . VAL A 1 198 ? -4.698 -11.755 16.221 1.00 97.31 198 VAL A O 1
ATOM 1461 N N . PRO A 1 199 ? -5.053 -13.931 16.684 1.00 97.62 199 PRO A N 1
ATOM 1462 C CA . PRO A 1 199 ? -4.790 -14.353 15.318 1.00 97.62 199 PRO A CA 1
ATOM 1463 C C . PRO A 1 199 ? -5.743 -13.649 14.354 1.00 97.62 199 PRO A C 1
ATOM 1465 O O . PRO A 1 199 ? -6.941 -13.542 14.611 1.00 97.62 199 PRO A O 1
ATOM 1468 N N . SER A 1 200 ? -5.216 -13.165 13.236 1.00 97.50 200 SER A N 1
ATOM 1469 C CA . SER A 1 200 ? -6.019 -12.522 12.201 1.00 97.50 200 SER A CA 1
ATOM 1470 C C . SER A 1 200 ? -5.478 -12.851 10.817 1.00 97.50 200 SER A C 1
ATOM 1472 O O . SER A 1 200 ? -4.317 -13.231 10.659 1.00 97.50 200 SER A O 1
ATOM 1474 N N . SER A 1 201 ? -6.345 -12.761 9.817 1.00 97.69 201 SER A N 1
ATOM 1475 C CA . SER A 1 201 ? -6.044 -13.126 8.434 1.00 97.69 201 SER A CA 1
ATOM 1476 C C . SER A 1 201 ? -6.781 -12.213 7.466 1.00 97.69 201 SER A C 1
ATOM 1478 O O . SER A 1 201 ? -7.890 -11.768 7.767 1.00 97.69 201 SER A O 1
ATOM 1480 N N . TYR A 1 202 ? -6.208 -11.997 6.284 1.00 97.81 202 TYR A N 1
ATOM 1481 C CA . TYR A 1 202 ? -6.949 -11.426 5.165 1.00 97.81 202 TYR A CA 1
ATOM 1482 C C . TYR A 1 202 ? -7.487 -12.505 4.234 1.00 97.81 202 TYR A C 1
ATOM 1484 O O . TYR A 1 202 ? -6.899 -13.574 4.074 1.00 97.81 202 TYR A O 1
ATOM 1492 N N . SER A 1 203 ? -8.583 -12.166 3.574 1.00 97.88 203 SER A N 1
ATOM 1493 C CA . SER A 1 203 ? -9.128 -12.840 2.402 1.00 97.88 203 SER A CA 1
ATOM 1494 C C . SER A 1 203 ? -9.606 -11.780 1.405 1.00 97.88 203 SER A C 1
ATOM 1496 O O . SER A 1 203 ? -9.661 -10.594 1.739 1.00 97.88 203 SER A O 1
ATOM 1498 N N . VAL A 1 204 ? -9.919 -12.193 0.178 1.00 97.44 204 VAL A N 1
ATOM 1499 C CA . VAL A 1 204 ? -10.533 -11.322 -0.831 1.00 97.44 204 VAL A CA 1
ATOM 1500 C C . VAL A 1 204 ? -11.870 -11.930 -1.226 1.00 97.44 204 VAL A C 1
ATOM 1502 O O . VAL A 1 204 ? -11.914 -13.093 -1.628 1.00 97.44 204 VAL A O 1
ATOM 1505 N N . VAL A 1 205 ? -12.943 -11.152 -1.096 1.00 97.19 205 VAL A N 1
ATOM 1506 C CA . VAL A 1 205 ? -14.315 -11.563 -1.421 1.00 97.19 205 VAL A CA 1
ATOM 1507 C C . VAL A 1 205 ? -14.914 -10.502 -2.332 1.00 97.19 205 VAL A C 1
ATOM 1509 O O . VAL A 1 205 ? -14.966 -9.333 -1.962 1.00 97.19 205 VAL A O 1
ATOM 1512 N N . ASP A 1 206 ? -15.306 -10.895 -3.544 1.00 94.81 206 ASP A N 1
ATOM 1513 C CA . ASP A 1 206 ? -15.866 -9.993 -4.562 1.00 94.81 206 ASP A CA 1
ATOM 1514 C C . ASP A 1 206 ? -14.999 -8.749 -4.842 1.00 94.81 206 ASP A C 1
ATOM 1516 O O . ASP A 1 206 ? -15.496 -7.648 -5.053 1.00 94.81 206 ASP A O 1
ATOM 1520 N N . GLY A 1 207 ? -13.673 -8.921 -4.812 1.00 93.44 207 GLY A N 1
ATOM 1521 C CA . GLY A 1 207 ? -12.702 -7.836 -5.002 1.00 93.44 207 GLY A CA 1
ATOM 1522 C C . GLY A 1 207 ? -12.458 -6.962 -3.766 1.00 93.44 207 GLY A C 1
ATOM 1523 O O . GLY A 1 207 ? -11.513 -6.176 -3.769 1.00 93.44 207 GLY A O 1
ATOM 1524 N N . ASN A 1 208 ? -13.230 -7.136 -2.691 1.00 96.25 208 ASN A N 1
ATOM 1525 C CA . ASN A 1 208 ? -13.039 -6.423 -1.431 1.00 96.25 208 ASN A CA 1
ATOM 1526 C C . ASN A 1 208 ? -12.001 -7.119 -0.554 1.00 96.25 208 ASN A C 1
ATOM 1528 O O . ASN A 1 208 ? -11.927 -8.351 -0.499 1.00 96.25 208 ASN A O 1
ATOM 1532 N N . LEU A 1 209 ? -11.222 -6.323 0.176 1.00 97.62 209 LEU A N 1
ATOM 1533 C CA . LEU A 1 209 ? -10.329 -6.830 1.207 1.00 97.62 209 LEU A CA 1
ATOM 1534 C C . LEU A 1 209 ? -11.140 -7.151 2.460 1.00 97.62 209 LEU A C 1
ATOM 1536 O O . LEU A 1 209 ? -11.774 -6.269 3.028 1.00 97.62 209 LEU A O 1
ATOM 1540 N N . VAL A 1 210 ? -11.051 -8.386 2.941 1.00 98.12 210 VAL A N 1
ATOM 1541 C CA . VAL A 1 210 ? -11.738 -8.822 4.155 1.00 98.12 210 VAL A CA 1
ATOM 1542 C C . VAL A 1 210 ? -10.717 -9.226 5.208 1.00 98.12 210 VAL A C 1
ATOM 1544 O O . VAL A 1 210 ? -10.008 -10.219 5.041 1.00 98.12 210 VAL A O 1
ATOM 1547 N N . GLN A 1 211 ? -10.654 -8.486 6.313 1.00 97.94 211 GLN A N 1
ATOM 1548 C CA . GLN A 1 211 ? -9.892 -8.866 7.500 1.00 97.94 211 GLN A CA 1
ATOM 1549 C C . GLN A 1 211 ? -10.786 -9.644 8.461 1.00 97.94 211 GLN A C 1
ATOM 1551 O O . GLN A 1 211 ? -11.880 -9.198 8.789 1.00 97.94 211 GLN A O 1
ATOM 1556 N N . SER A 1 212 ? -10.318 -10.793 8.941 1.00 98.06 212 SER A N 1
ATOM 1557 C CA . SER A 1 212 ? -10.991 -11.566 9.990 1.00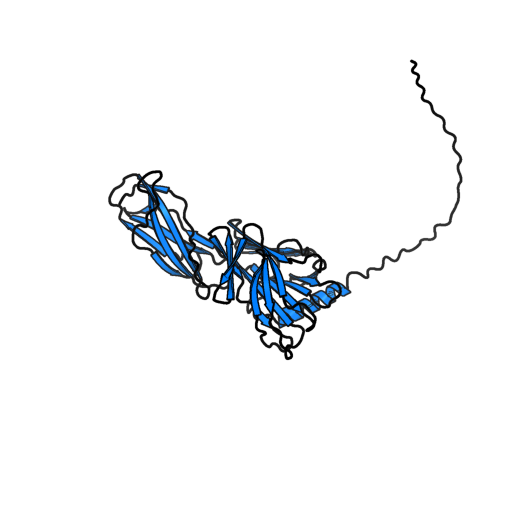 98.06 212 SER A CA 1
ATOM 1558 C C . SER A 1 212 ? -10.091 -11.712 11.208 1.00 98.06 212 SER A C 1
ATOM 1560 O O . SER A 1 212 ? -8.917 -12.060 11.063 1.00 98.06 212 SER A O 1
ATOM 1562 N N . ALA A 1 213 ? -10.637 -11.460 12.396 1.00 97.56 213 ALA A N 1
ATOM 1563 C CA . ALA A 1 213 ? -10.008 -11.795 13.667 1.00 97.56 213 ALA A CA 1
ATOM 1564 C C . ALA A 1 213 ? -10.591 -13.097 14.221 1.00 97.56 213 ALA A C 1
ATOM 1566 O O . ALA A 1 213 ? -11.796 -13.326 14.198 1.00 97.56 213 ALA A O 1
ATOM 1567 N N . HIS A 1 214 ? -9.726 -13.950 14.758 1.00 96.94 214 HIS A N 1
ATOM 1568 C CA . HIS A 1 214 ? -10.098 -15.254 15.300 1.00 96.94 214 HIS A CA 1
ATOM 1569 C C . HIS A 1 214 ? -10.131 -15.171 16.823 1.00 96.94 214 HIS A C 1
ATOM 1571 O O . HIS A 1 214 ? -9.244 -15.674 17.517 1.00 96.94 214 HIS A O 1
ATOM 1577 N N . ALA A 1 215 ? -11.134 -14.455 17.340 1.00 95.62 215 ALA A N 1
ATOM 1578 C CA . ALA A 1 215 ? -11.355 -14.325 18.774 1.00 95.62 215 ALA A CA 1
ATOM 1579 C C . ALA A 1 215 ? -11.633 -15.696 19.415 1.00 95.62 215 ALA A C 1
ATOM 1581 O O . ALA A 1 215 ? -12.275 -16.567 18.832 1.00 95.62 215 ALA A O 1
ATOM 1582 N N . SER A 1 216 ? -11.160 -15.877 20.645 1.00 95.75 216 SER A N 1
ATOM 1583 C CA . SER A 1 216 ? -11.382 -17.085 21.444 1.00 95.75 216 SER A CA 1
ATOM 1584 C C . SER A 1 216 ? -12.215 -16.750 22.686 1.00 95.75 216 SER A C 1
ATOM 1586 O O . SER A 1 216 ? -12.357 -15.571 23.020 1.00 95.75 216 SER A O 1
ATOM 1588 N N . PRO A 1 217 ? -12.703 -17.746 23.449 1.00 95.69 217 PRO A N 1
ATOM 1589 C CA . PRO A 1 217 ? -13.352 -17.498 24.741 1.00 95.69 217 PRO A CA 1
ATOM 1590 C C . PRO A 1 217 ? -12.483 -16.729 25.747 1.00 95.69 217 PRO A C 1
ATOM 1592 O O . PRO A 1 217 ? -13.000 -16.179 26.714 1.00 95.69 217 PRO A O 1
ATOM 1595 N N . HIS A 1 218 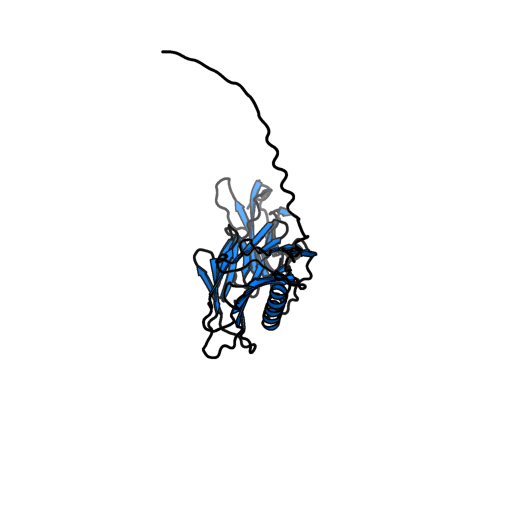? -11.165 -16.684 25.533 1.00 95.62 218 HIS A N 1
ATOM 1596 C CA . HIS A 1 218 ? -10.243 -15.926 26.368 1.00 95.62 218 HIS A CA 1
ATOM 1597 C C . HIS A 1 218 ? -10.022 -14.492 25.889 1.00 95.62 218 HIS A C 1
ATOM 1599 O O . HIS A 1 218 ? -9.318 -13.775 26.586 1.00 95.62 218 HIS A O 1
ATOM 1605 N N . THR A 1 219 ? -10.547 -14.070 24.737 1.00 97.75 219 THR A N 1
ATOM 1606 C CA . THR A 1 219 ? -10.335 -12.720 24.194 1.00 97.75 219 THR A CA 1
ATOM 1607 C C . THR A 1 219 ? -11.007 -11.664 25.071 1.00 97.75 219 THR A C 1
ATOM 1609 O O . THR A 1 219 ? -12.205 -11.739 25.338 1.00 97.75 219 THR A O 1
ATOM 1612 N N . SER A 1 220 ? -10.233 -10.661 25.489 1.00 97.81 220 SER A N 1
ATOM 1613 C CA . SER A 1 220 ? -10.732 -9.520 26.264 1.00 97.81 220 SER A CA 1
ATOM 1614 C C . SER A 1 220 ? -11.173 -8.385 25.343 1.00 97.81 220 SER A C 1
ATOM 1616 O O . SER A 1 220 ? -10.416 -7.975 24.469 1.00 97.81 220 SER A O 1
ATOM 1618 N N . TYR A 1 221 ? -12.359 -7.826 25.556 1.00 96.38 221 TYR A N 1
ATOM 1619 C CA . TYR A 1 221 ? -12.868 -6.722 24.736 1.00 96.38 221 TYR A CA 1
ATOM 1620 C C . TYR A 1 221 ? -12.603 -5.347 25.387 1.00 96.38 221 TYR A C 1
ATOM 1622 O O . TYR A 1 221 ? -12.580 -5.272 26.619 1.00 96.38 221 TYR A O 1
ATOM 1630 N N . PRO A 1 222 ? -12.389 -4.266 24.603 1.00 96.81 222 PRO A N 1
ATOM 1631 C CA . PRO A 1 222 ? -12.438 -4.221 23.141 1.00 96.81 222 PRO A CA 1
ATOM 1632 C C . PRO A 1 222 ? -11.318 -4.998 22.437 1.00 96.81 222 PRO A C 1
ATOM 1634 O O . PRO A 1 222 ? -10.172 -5.013 22.879 1.00 96.81 222 PRO A O 1
ATOM 1637 N N . LEU A 1 223 ? -11.676 -5.626 21.320 1.00 97.44 223 LEU A N 1
ATOM 1638 C CA . LEU A 1 223 ? -10.748 -6.190 20.347 1.00 97.44 223 LEU A CA 1
ATOM 1639 C C . LEU A 1 223 ? -10.563 -5.173 19.224 1.00 97.44 223 LEU A C 1
ATOM 1641 O O . LEU A 1 223 ? -11.541 -4.675 18.676 1.00 97.44 223 LEU A O 1
ATOM 1645 N N . VAL A 1 224 ? -9.316 -4.881 18.874 1.00 97.88 224 VAL A N 1
ATOM 1646 C CA . VAL A 1 224 ? -8.972 -3.952 17.799 1.00 97.88 224 VAL A CA 1
ATOM 1647 C C . VAL A 1 224 ? -8.246 -4.709 16.704 1.00 97.88 224 VAL A C 1
ATOM 1649 O O . VAL A 1 224 ? -7.192 -5.292 16.954 1.00 97.88 224 VAL A O 1
ATOM 1652 N N . THR A 1 225 ? -8.784 -4.684 15.490 1.00 97.50 225 THR A N 1
ATOM 1653 C CA . THR A 1 225 ? -8.058 -5.089 14.283 1.00 97.50 225 THR A CA 1
ATOM 1654 C C . THR A 1 225 ? -7.450 -3.869 13.616 1.00 97.50 225 THR A C 1
ATOM 1656 O O . THR A 1 225 ? -7.966 -2.764 13.758 1.00 97.50 225 THR A O 1
ATOM 1659 N N . THR A 1 226 ? -6.348 -4.046 12.895 1.00 96.31 226 THR A N 1
ATOM 1660 C CA . THR A 1 226 ? -5.734 -2.974 12.110 1.00 96.31 226 THR A CA 1
ATOM 1661 C C . THR A 1 226 ? -5.295 -3.500 10.752 1.00 96.31 226 THR A C 1
ATOM 1663 O O . THR A 1 226 ? -4.506 -4.447 10.674 1.00 96.31 226 THR A O 1
ATOM 1666 N N . ALA A 1 227 ? -5.762 -2.826 9.704 1.00 95.50 227 ALA A N 1
ATOM 1667 C CA . ALA A 1 227 ? -5.284 -2.926 8.337 1.00 95.50 227 ALA A CA 1
ATOM 1668 C C . ALA A 1 227 ? -4.493 -1.660 7.994 1.00 95.50 227 ALA A C 1
ATOM 1670 O O . ALA A 1 227 ? -5.042 -0.557 7.975 1.00 95.50 227 ALA A O 1
ATOM 1671 N N . LYS A 1 228 ? -3.187 -1.802 7.745 1.00 94.50 228 LYS A N 1
ATOM 1672 C CA . LYS A 1 228 ? -2.304 -0.681 7.395 1.00 94.50 228 LYS A CA 1
ATOM 1673 C C . LYS A 1 228 ? -1.883 -0.776 5.939 1.00 94.50 228 LYS A C 1
ATOM 1675 O O . LYS A 1 228 ? -1.297 -1.781 5.546 1.00 94.50 228 LYS A O 1
ATOM 1680 N N . ILE A 1 229 ? -2.152 0.273 5.170 1.00 93.81 229 ILE A N 1
ATOM 1681 C CA . ILE A 1 229 ? -1.799 0.373 3.755 1.00 93.81 229 ILE A CA 1
ATOM 1682 C C . ILE A 1 229 ? -0.576 1.270 3.552 1.00 93.81 229 ILE A C 1
ATOM 1684 O O . ILE A 1 229 ? -0.501 2.384 4.075 1.00 93.81 229 ILE A O 1
ATOM 1688 N N . GLY A 1 230 ? 0.366 0.786 2.746 1.00 90.69 230 GLY A N 1
ATOM 1689 C CA . GLY A 1 230 ? 1.500 1.548 2.240 1.00 90.69 230 GLY A CA 1
ATOM 1690 C C . GLY A 1 230 ? 1.614 1.415 0.723 1.00 90.69 230 GLY A C 1
ATOM 1691 O O . GLY A 1 230 ? 1.403 0.335 0.176 1.00 90.69 230 GLY A O 1
ATOM 1692 N N . ILE A 1 231 ? 1.984 2.492 0.037 1.00 91.44 231 ILE A N 1
ATOM 1693 C CA . ILE A 1 231 ? 2.181 2.516 -1.418 1.00 91.44 231 ILE A CA 1
ATOM 1694 C C . ILE A 1 231 ? 3.614 2.902 -1.771 1.00 91.44 231 ILE A C 1
ATOM 1696 O O . ILE A 1 231 ? 4.282 3.599 -1.008 1.00 91.44 231 ILE A O 1
ATOM 1700 N N . PHE A 1 232 ? 4.104 2.430 -2.911 1.00 90.75 232 PHE A N 1
ATOM 1701 C CA . PHE A 1 232 ? 5.450 2.709 -3.412 1.00 90.75 232 PHE A CA 1
ATOM 1702 C C . PHE A 1 232 ? 5.422 2.775 -4.939 1.00 90.75 232 PHE A C 1
ATOM 1704 O O . PHE A 1 232 ? 4.428 2.419 -5.564 1.00 90.75 232 PHE A O 1
ATOM 1711 N N . GLN A 1 233 ? 6.512 3.230 -5.558 1.00 90.19 233 GLN A N 1
ATOM 1712 C CA . GLN A 1 233 ? 6.594 3.279 -7.018 1.00 90.19 233 GLN A CA 1
ATOM 1713 C C . GLN A 1 233 ? 7.798 2.518 -7.542 1.00 90.19 233 GLN A C 1
ATOM 1715 O O . GLN A 1 233 ? 8.929 2.752 -7.109 1.00 90.19 233 GLN A O 1
ATOM 1720 N N . THR A 1 234 ? 7.561 1.680 -8.546 1.00 91.38 234 THR A N 1
ATOM 1721 C CA . THR A 1 234 ? 8.616 1.130 -9.397 1.00 91.38 234 THR A CA 1
ATOM 1722 C C . THR A 1 234 ? 8.875 2.083 -10.553 1.00 91.38 234 THR A C 1
ATOM 1724 O O . THR A 1 234 ? 7.946 2.521 -11.224 1.00 91.38 234 THR A O 1
ATOM 1727 N N . GLN A 1 235 ? 10.141 2.416 -10.796 1.00 92.81 235 GLN A N 1
ATOM 1728 C CA . GLN A 1 235 ? 10.525 3.396 -11.805 1.00 92.81 235 GLN A CA 1
ATOM 1729 C C . GLN A 1 235 ? 11.746 2.927 -12.596 1.00 92.81 235 GLN A C 1
ATOM 1731 O O . GLN A 1 235 ? 12.573 2.133 -12.141 1.00 92.81 235 GLN A O 1
ATOM 1736 N N . GLY A 1 236 ? 11.886 3.458 -13.804 1.00 95.56 236 GLY A N 1
ATOM 1737 C CA . GLY A 1 236 ? 13.031 3.188 -14.656 1.00 95.56 236 GLY A CA 1
ATOM 1738 C C . GLY A 1 236 ? 13.177 4.229 -15.745 1.00 95.56 236 GLY A C 1
ATOM 1739 O O . GLY A 1 236 ? 12.193 4.814 -16.200 1.00 95.56 236 GLY A O 1
ATOM 1740 N N . ASP A 1 237 ? 14.416 4.454 -16.172 1.00 96.69 237 ASP A N 1
ATOM 1741 C CA . ASP A 1 237 ? 14.681 5.368 -17.269 1.00 96.69 237 ASP A CA 1
ATOM 1742 C C . ASP A 1 237 ? 14.485 4.684 -18.622 1.00 96.69 237 ASP A C 1
ATOM 1744 O O . ASP A 1 237 ? 14.382 3.460 -18.763 1.00 96.69 237 ASP A O 1
ATOM 1748 N N . TYR A 1 238 ? 14.428 5.518 -19.652 1.00 97.25 238 TYR A N 1
ATOM 1749 C CA . TYR A 1 238 ? 14.504 5.030 -21.010 1.00 97.25 238 TYR A CA 1
ATOM 1750 C C . TYR A 1 238 ? 15.877 4.426 -21.282 1.00 97.25 238 TYR A C 1
ATOM 1752 O O . TYR A 1 238 ? 16.913 5.012 -20.943 1.00 97.25 238 TYR A O 1
ATOM 1760 N N . VAL A 1 239 ? 15.888 3.332 -22.043 1.00 98.12 239 VAL A N 1
ATOM 1761 C CA . VAL A 1 239 ? 17.141 2.814 -22.593 1.00 98.12 239 VAL A CA 1
ATOM 1762 C C . VAL A 1 239 ? 17.807 3.897 -23.445 1.00 98.12 239 VAL A C 1
ATOM 1764 O O . VAL A 1 239 ? 17.164 4.546 -24.277 1.00 98.12 239 VAL A O 1
ATOM 1767 N N . HIS A 1 240 ? 19.104 4.088 -23.236 1.00 97.56 240 HIS A N 1
ATOM 1768 C CA . HIS A 1 240 ? 19.926 5.073 -23.932 1.00 97.56 240 HIS A CA 1
ATOM 1769 C C . HIS A 1 240 ? 21.286 4.481 -24.304 1.00 97.56 240 HIS A C 1
ATOM 1771 O O . HIS A 1 240 ? 21.707 3.472 -23.743 1.00 97.56 240 HIS A O 1
ATOM 1777 N N . VAL A 1 241 ? 21.963 5.088 -25.284 1.00 97.25 241 VAL A N 1
ATOM 1778 C CA . VAL A 1 241 ? 23.278 4.633 -25.756 1.00 97.25 241 VAL A CA 1
ATOM 1779 C C . VAL A 1 241 ? 24.349 5.621 -25.324 1.00 97.25 241 VAL A C 1
ATOM 1781 O O . VAL A 1 241 ? 24.322 6.774 -25.747 1.00 97.25 241 VAL A O 1
ATOM 1784 N N . THR A 1 242 ? 25.323 5.148 -24.551 1.00 95.50 242 THR A N 1
ATOM 1785 C CA . THR A 1 242 ? 26.484 5.935 -24.120 1.00 95.50 242 THR A CA 1
ATOM 1786 C C . THR A 1 242 ? 27.745 5.127 -24.389 1.00 95.50 242 THR A C 1
ATOM 1788 O O . THR A 1 242 ? 27.818 3.962 -24.008 1.00 95.50 242 THR A O 1
ATOM 1791 N N . ARG A 1 243 ? 28.737 5.725 -25.065 1.00 94.81 243 ARG A N 1
ATOM 1792 C CA . ARG A 1 243 ? 30.021 5.070 -25.403 1.00 94.81 243 ARG A CA 1
ATOM 1793 C C . ARG A 1 243 ? 29.840 3.695 -26.075 1.00 94.81 243 ARG A C 1
ATOM 1795 O O . ARG A 1 243 ? 30.504 2.726 -25.727 1.00 94.81 243 ARG A O 1
ATOM 1802 N N . GLY A 1 244 ? 28.891 3.607 -27.009 1.00 95.06 244 GLY A N 1
ATOM 1803 C CA . GLY A 1 244 ? 28.606 2.373 -27.748 1.00 95.06 244 GLY A CA 1
ATOM 1804 C C . GLY A 1 244 ? 27.893 1.282 -26.942 1.00 95.06 244 GLY A C 1
ATOM 1805 O O . GLY A 1 244 ? 27.828 0.148 -27.405 1.00 95.06 244 GLY A O 1
ATOM 1806 N N . GLN A 1 245 ? 27.348 1.588 -25.761 1.00 96.94 245 GLN A N 1
ATOM 1807 C CA . GLN A 1 245 ? 26.583 0.638 -24.951 1.00 96.94 245 GLN A CA 1
ATOM 1808 C C . GLN A 1 245 ? 25.145 1.107 -24.763 1.00 96.94 245 GLN A C 1
ATOM 1810 O O . GLN A 1 245 ? 24.924 2.235 -24.326 1.00 96.94 245 GLN A O 1
ATOM 1815 N N . ALA A 1 246 ? 24.178 0.232 -25.034 1.00 97.62 246 ALA A N 1
ATOM 1816 C CA . ALA A 1 246 ? 22.817 0.405 -24.550 1.00 97.62 246 ALA A CA 1
ATOM 1817 C C . ALA A 1 246 ? 22.798 0.187 -23.030 1.00 97.62 246 ALA A C 1
ATOM 1819 O O . ALA A 1 246 ? 23.336 -0.806 -22.537 1.00 97.62 246 ALA A O 1
ATOM 1820 N N . SER A 1 247 ? 22.185 1.111 -22.298 1.00 97.88 247 SER A N 1
ATOM 1821 C CA . SER A 1 247 ? 22.066 1.100 -20.841 1.00 97.88 247 SER A CA 1
ATOM 1822 C C . SER A 1 247 ? 20.644 1.473 -20.450 1.00 97.88 247 SER A C 1
ATOM 1824 O O . SER A 1 247 ? 20.031 2.327 -21.088 1.00 97.88 247 SER A O 1
ATOM 1826 N N . GLY A 1 248 ? 20.137 0.849 -19.395 1.00 97.94 248 GLY A N 1
ATOM 1827 C CA . GLY A 1 248 ? 18.868 1.198 -18.771 1.00 97.94 248 GLY A CA 1
ATOM 1828 C C . GLY A 1 248 ? 18.969 0.991 -17.270 1.00 97.94 248 GLY A C 1
ATOM 1829 O O . GLY A 1 248 ? 19.641 0.062 -16.808 1.00 97.94 248 GLY A O 1
ATOM 1830 N N . HIS A 1 249 ? 18.319 1.863 -16.518 1.00 98.25 249 HIS A N 1
ATOM 1831 C CA . HIS A 1 249 ? 18.332 1.864 -15.069 1.00 98.25 249 HIS A CA 1
ATOM 1832 C C . HIS A 1 249 ? 16.928 1.682 -14.509 1.00 98.25 249 HIS A C 1
ATOM 1834 O O . HIS A 1 249 ? 15.941 2.093 -15.114 1.00 98.25 249 HIS A O 1
ATOM 1840 N N . GLY A 1 250 ? 16.869 1.105 -13.317 1.00 97.69 250 GLY A N 1
ATOM 1841 C CA . GLY A 1 250 ? 15.645 0.929 -12.552 1.00 97.69 250 GLY A CA 1
ATOM 1842 C C . GLY A 1 250 ? 15.905 1.172 -11.078 1.00 97.69 250 GLY A C 1
ATOM 1843 O O . GLY A 1 250 ? 17.008 0.919 -10.576 1.00 97.69 250 GLY A O 1
ATOM 1844 N N . TRP A 1 251 ? 14.899 1.718 -10.417 1.00 97.06 251 TRP A N 1
ATOM 1845 C CA . TRP A 1 251 ? 14.900 2.079 -9.008 1.00 97.06 251 TRP A CA 1
ATOM 1846 C C . TRP A 1 251 ? 13.469 2.011 -8.474 1.00 97.06 251 TRP A C 1
ATOM 1848 O O . TRP A 1 251 ? 12.523 1.715 -9.203 1.00 97.06 251 TRP A O 1
ATOM 1858 N N . TRP A 1 252 ? 13.317 2.306 -7.191 1.00 93.94 252 TRP A N 1
ATOM 1859 C CA . TRP A 1 252 ? 12.017 2.427 -6.554 1.00 93.94 252 TRP A CA 1
ATOM 1860 C C . TRP A 1 252 ? 11.967 3.689 -5.701 1.00 93.94 252 TRP A C 1
ATOM 1862 O O . TRP A 1 252 ? 13.004 4.186 -5.244 1.00 93.94 252 TRP A O 1
ATOM 1872 N N . LEU A 1 253 ? 10.771 4.229 -5.515 1.00 91.81 253 LEU A N 1
ATOM 1873 C CA . LEU A 1 253 ? 10.490 5.335 -4.607 1.00 91.81 253 LEU A CA 1
ATOM 1874 C C . LEU A 1 253 ? 9.658 4.792 -3.450 1.00 91.81 253 LEU A C 1
ATOM 1876 O O . LEU A 1 253 ? 8.732 4.017 -3.673 1.00 91.81 253 LEU A O 1
ATOM 1880 N N . LYS A 1 254 ? 10.014 5.178 -2.221 1.00 89.12 254 LYS A N 1
ATOM 1881 C CA . LYS A 1 254 ? 9.484 4.567 -0.993 1.00 89.12 254 LYS A CA 1
ATOM 1882 C C . LYS A 1 254 ? 7.969 4.713 -0.845 1.00 89.12 254 LYS A C 1
ATOM 1884 O O . LYS A 1 254 ? 7.331 3.798 -0.326 1.00 89.12 254 LYS A O 1
ATOM 1889 N N . GLY A 1 255 ? 7.438 5.861 -1.273 1.00 89.31 255 GLY A N 1
ATOM 1890 C CA . GLY A 1 255 ? 6.084 6.286 -0.941 1.00 89.31 255 GLY A CA 1
ATOM 1891 C C . GLY A 1 255 ? 5.853 6.204 0.569 1.00 89.31 255 GLY A C 1
ATOM 1892 O O . GLY A 1 255 ? 6.677 6.686 1.348 1.00 89.31 255 GLY A O 1
ATOM 1893 N N . THR A 1 256 ? 4.775 5.536 0.967 1.00 91.19 256 THR A N 1
ATOM 1894 C CA . THR A 1 256 ? 4.330 5.401 2.360 1.00 91.19 256 THR A CA 1
ATOM 1895 C C . THR A 1 256 ? 4.641 4.034 2.978 1.00 91.19 256 THR A C 1
ATOM 1897 O O . THR A 1 256 ? 4.298 3.785 4.130 1.00 91.19 256 THR A O 1
ATOM 1900 N N . THR A 1 257 ? 5.293 3.126 2.241 1.00 87.69 257 THR A N 1
ATOM 1901 C CA . THR A 1 257 ? 5.659 1.803 2.778 1.00 87.69 257 THR A CA 1
ATOM 1902 C C . THR A 1 257 ? 6.737 1.884 3.862 1.00 87.69 257 THR A C 1
ATOM 1904 O O . THR A 1 257 ? 7.627 2.737 3.831 1.00 87.69 257 THR A O 1
ATOM 1907 N N . ASN A 1 258 ? 6.741 0.910 4.775 1.00 85.62 258 ASN A N 1
ATOM 1908 C CA . ASN A 1 258 ? 7.804 0.745 5.772 1.00 85.62 258 ASN A CA 1
ATOM 1909 C C . ASN A 1 258 ? 9.057 0.034 5.233 1.00 85.62 258 ASN A C 1
ATOM 1911 O O . ASN A 1 258 ? 10.060 -0.091 5.940 1.00 85.62 258 ASN A O 1
ATOM 1915 N N . ALA A 1 259 ? 9.044 -0.410 3.972 1.00 86.94 259 ALA A N 1
ATOM 1916 C CA . ALA A 1 259 ? 10.215 -0.994 3.339 1.00 86.94 259 ALA A CA 1
ATOM 1917 C C . ALA A 1 259 ? 11.380 0.011 3.303 1.00 86.94 259 ALA A C 1
ATOM 1919 O O . ALA A 1 259 ? 11.222 1.195 3.003 1.00 86.94 259 ALA A O 1
ATOM 1920 N N . THR A 1 260 ? 12.590 -0.467 3.597 1.00 91.44 260 THR A N 1
ATOM 1921 C CA . THR A 1 260 ? 13.817 0.356 3.562 1.00 91.44 260 THR A CA 1
ATOM 1922 C C . THR A 1 260 ? 14.779 -0.062 2.456 1.00 91.44 260 THR A C 1
ATOM 1924 O O . THR A 1 260 ? 15.670 0.706 2.080 1.00 91.44 260 THR A O 1
ATOM 1927 N N . LYS A 1 261 ? 14.602 -1.270 1.916 1.00 93.50 261 LYS A N 1
ATOM 1928 C CA . LYS A 1 261 ? 15.405 -1.855 0.843 1.00 93.50 261 LYS A CA 1
ATOM 1929 C C . LYS A 1 261 ? 14.515 -2.677 -0.079 1.00 93.50 261 LYS A C 1
ATOM 1931 O O . LYS A 1 261 ? 13.552 -3.288 0.374 1.00 93.50 261 LYS A O 1
ATOM 1936 N N . ALA A 1 262 ? 14.916 -2.749 -1.339 1.00 93.62 262 ALA A N 1
ATOM 1937 C CA . ALA A 1 262 ? 14.343 -3.652 -2.321 1.00 93.62 262 ALA A CA 1
ATOM 1938 C C . ALA A 1 262 ? 15.453 -4.302 -3.147 1.00 93.62 262 ALA A C 1
ATOM 1940 O O . ALA A 1 262 ? 16.503 -3.686 -3.378 1.00 93.62 262 ALA A O 1
ATOM 1941 N N . LYS A 1 263 ? 15.227 -5.532 -3.603 1.00 95.44 263 LYS A N 1
ATOM 1942 C CA . LYS A 1 263 ? 15.983 -6.124 -4.703 1.00 95.44 263 LYS A CA 1
ATOM 1943 C C . LYS A 1 263 ? 15.393 -5.571 -5.995 1.00 95.44 263 LYS A C 1
ATOM 1945 O O . LYS A 1 263 ? 14.243 -5.816 -6.313 1.00 95.44 263 LYS A O 1
ATOM 1950 N N . VAL A 1 264 ? 16.186 -4.790 -6.719 1.00 96.44 264 VAL A N 1
ATOM 1951 C CA . VAL A 1 264 ? 15.785 -4.207 -7.999 1.00 96.44 264 VAL A CA 1
ATOM 1952 C C . VAL A 1 264 ? 16.485 -4.945 -9.125 1.00 96.44 264 VAL A C 1
ATOM 1954 O O . VAL A 1 264 ? 17.722 -4.969 -9.180 1.00 96.44 264 VAL A O 1
ATOM 1957 N N . THR A 1 265 ? 15.696 -5.512 -10.032 1.00 97.44 265 THR A N 1
ATOM 1958 C CA . THR A 1 265 ? 16.170 -6.164 -11.253 1.00 97.44 265 THR A CA 1
ATOM 1959 C C . THR A 1 265 ? 15.814 -5.316 -12.463 1.00 97.44 265 THR A C 1
ATOM 1961 O O . THR A 1 265 ? 14.693 -4.850 -12.603 1.00 97.44 265 THR A O 1
ATOM 1964 N N . VAL A 1 266 ? 16.768 -5.120 -13.368 1.00 98.19 266 VAL A N 1
ATOM 1965 C CA . VAL A 1 266 ? 16.581 -4.382 -14.620 1.00 98.19 266 VAL A CA 1
ATOM 1966 C C . VAL A 1 266 ? 17.076 -5.242 -15.760 1.00 98.19 266 VAL A C 1
ATOM 1968 O O . VAL A 1 266 ? 18.164 -5.813 -15.690 1.00 98.19 266 VAL A O 1
ATOM 1971 N N . GLN A 1 267 ? 16.319 -5.298 -16.846 1.00 98.19 267 GLN A N 1
ATOM 1972 C CA . GLN A 1 267 ? 16.687 -6.071 -18.024 1.00 98.19 267 GLN A CA 1
ATOM 1973 C C . GLN A 1 267 ? 16.355 -5.291 -19.289 1.00 98.19 267 GLN A C 1
ATOM 1975 O O . GLN A 1 267 ? 15.229 -4.832 -19.481 1.00 98.19 267 GLN A O 1
ATOM 1980 N N . LEU A 1 268 ? 17.329 -5.180 -20.195 1.00 98.44 268 LEU A N 1
ATOM 1981 C CA . LEU A 1 268 ? 17.090 -4.585 -21.507 1.00 98.44 268 LEU A CA 1
ATOM 1982 C C . LEU A 1 268 ? 16.282 -5.538 -22.380 1.00 98.44 268 LEU A C 1
ATOM 1984 O O . LEU A 1 268 ? 16.510 -6.753 -22.380 1.00 98.44 268 LEU A O 1
ATOM 1988 N N . GLN A 1 269 ? 15.397 -4.957 -23.179 1.00 97.94 269 GLN A N 1
ATOM 1989 C CA . GLN A 1 269 ? 14.656 -5.614 -24.235 1.00 97.94 269 GLN A CA 1
ATOM 1990 C C . GLN A 1 269 ? 14.857 -4.909 -25.573 1.00 97.94 269 GLN A C 1
ATOM 1992 O O . GLN A 1 269 ? 14.886 -3.684 -25.674 1.00 97.94 269 GLN A O 1
ATOM 1997 N N . TYR A 1 270 ? 14.947 -5.721 -26.616 1.00 95.88 270 TYR A N 1
ATOM 1998 C CA . TYR A 1 270 ? 15.201 -5.315 -27.990 1.00 95.88 270 TYR A CA 1
ATOM 1999 C C . TYR A 1 270 ? 14.118 -5.862 -28.915 1.00 95.88 270 TYR A C 1
ATOM 2001 O O . TYR A 1 270 ? 13.706 -7.019 -28.778 1.00 95.88 270 TYR A O 1
ATOM 2009 N N . LYS A 1 271 ? 13.702 -5.056 -29.894 1.00 95.81 271 LYS A N 1
ATOM 2010 C CA . LYS A 1 271 ? 12.741 -5.450 -30.927 1.00 95.81 271 LYS A CA 1
ATOM 2011 C C . LYS A 1 271 ? 13.403 -5.392 -32.316 1.00 95.81 271 LYS A C 1
ATOM 2013 O O . LYS A 1 271 ? 13.672 -4.293 -32.811 1.00 95.81 271 LYS A O 1
ATOM 2018 N N . PRO A 1 272 ? 13.682 -6.541 -32.970 1.00 88.00 272 PRO A N 1
ATOM 2019 C CA . PRO A 1 272 ? 14.417 -6.577 -34.239 1.00 88.00 272 PRO A CA 1
ATOM 2020 C C . PRO A 1 272 ? 13.698 -5.899 -35.404 1.00 88.00 272 PRO A C 1
ATOM 2022 O O . PRO A 1 272 ? 14.355 -5.296 -36.258 1.00 88.00 272 PRO A O 1
ATOM 2025 N N . LYS A 1 273 ? 12.368 -6.002 -35.461 1.00 89.50 273 LYS A N 1
ATOM 2026 C CA . LYS A 1 273 ? 11.540 -5.396 -36.509 1.00 89.50 273 LYS A CA 1
ATOM 2027 C C . LYS A 1 273 ? 10.192 -4.957 -35.947 1.00 89.50 273 LYS A C 1
ATOM 2029 O O . LYS A 1 273 ? 9.746 -5.447 -34.910 1.00 89.50 273 LYS A O 1
ATOM 2034 N N . LYS A 1 274 ? 9.521 -4.032 -36.636 1.00 86.75 274 LYS A N 1
ATOM 2035 C CA . LYS A 1 274 ? 8.142 -3.659 -36.295 1.00 86.75 274 LYS A CA 1
ATOM 2036 C C . LYS A 1 274 ? 7.274 -4.930 -36.312 1.00 86.75 274 LYS A C 1
ATOM 2038 O O . LYS A 1 274 ? 7.439 -5.772 -37.186 1.00 86.75 274 LYS A O 1
ATOM 2043 N N . GLY A 1 275 ? 6.425 -5.097 -35.301 1.00 86.19 275 GLY A N 1
ATOM 2044 C CA . GLY A 1 275 ? 5.567 -6.281 -35.149 1.00 86.19 275 GLY A CA 1
ATOM 2045 C C . GLY A 1 275 ? 6.225 -7.541 -34.563 1.00 86.19 275 GLY A C 1
ATOM 2046 O O . GLY A 1 275 ? 5.504 -8.473 -34.237 1.00 86.19 275 GLY A O 1
ATOM 2047 N N . SER A 1 276 ? 7.551 -7.605 -34.363 1.00 92.56 276 SER A N 1
ATOM 2048 C CA . SER A 1 276 ? 8.154 -8.767 -33.682 1.00 92.56 276 SER A CA 1
ATOM 2049 C C . SER A 1 276 ? 7.928 -8.737 -32.169 1.00 92.56 276 SER A C 1
ATOM 2051 O O . SER A 1 276 ? 7.661 -7.682 -31.599 1.00 92.56 276 SER A O 1
ATOM 2053 N N . ARG A 1 277 ? 8.134 -9.863 -31.481 1.00 96.00 277 ARG A N 1
ATOM 2054 C CA . ARG A 1 277 ? 8.203 -9.880 -30.012 1.00 96.00 277 ARG A CA 1
ATOM 2055 C C . ARG A 1 277 ? 9.422 -9.116 -29.482 1.00 96.00 277 ARG A C 1
ATOM 2057 O O . ARG A 1 277 ? 10.396 -8.883 -30.205 1.00 96.00 277 ARG A O 1
ATOM 2064 N N . TRP A 1 278 ? 9.349 -8.729 -28.214 1.00 97.19 278 TRP A N 1
ATOM 2065 C CA . TRP A 1 278 ? 10.487 -8.216 -27.457 1.00 97.19 278 TRP A CA 1
ATOM 2066 C C . TRP A 1 278 ? 11.398 -9.365 -27.034 1.00 97.19 278 TRP A C 1
ATOM 2068 O O . TRP A 1 278 ? 10.925 -10.450 -26.704 1.00 97.19 278 TRP A O 1
ATOM 2078 N N . HIS A 1 279 ? 12.706 -9.125 -27.023 1.00 96.56 279 HIS A N 1
ATOM 2079 C CA . HIS A 1 279 ? 13.681 -10.111 -26.576 1.00 96.56 279 HIS A CA 1
ATOM 2080 C C . HIS A 1 279 ? 14.599 -9.525 -25.509 1.00 96.56 279 HIS A C 1
ATOM 2082 O O . HIS A 1 279 ? 15.152 -8.448 -25.723 1.00 96.56 279 HIS A O 1
ATOM 2088 N N . ASN A 1 280 ? 14.814 -10.252 -24.409 1.00 97.44 280 ASN A N 1
ATOM 2089 C CA . ASN A 1 280 ? 15.790 -9.880 -23.382 1.00 97.44 280 ASN A CA 1
ATOM 2090 C C . ASN A 1 280 ? 17.214 -9.880 -23.961 1.00 97.44 280 ASN A C 1
ATOM 2092 O O . ASN A 1 280 ? 17.559 -10.732 -24.792 1.00 97.44 280 ASN A O 1
ATOM 2096 N N . ARG A 1 281 ? 18.024 -8.897 -23.557 1.00 96.00 281 ARG A N 1
ATOM 2097 C CA . ARG A 1 281 ? 19.362 -8.637 -24.097 1.00 96.00 281 ARG A CA 1
ATOM 2098 C C . ARG A 1 281 ? 20.330 -8.088 -23.060 1.00 96.00 281 ARG A C 1
ATOM 2100 O O . ARG A 1 281 ? 19.954 -7.274 -22.226 1.00 96.00 281 ARG A O 1
ATOM 2107 N N . GLY A 1 282 ? 21.589 -8.510 -23.160 1.00 93.62 282 GLY A N 1
ATOM 2108 C CA . GLY A 1 282 ? 22.597 -8.224 -22.142 1.00 93.62 282 GLY A CA 1
ATOM 2109 C C . GLY A 1 282 ? 22.311 -8.945 -20.823 1.00 93.62 282 GLY A C 1
ATOM 2110 O O . GLY A 1 282 ? 21.297 -9.630 -20.674 1.00 93.62 282 GLY A O 1
ATOM 2111 N N . LYS A 1 283 ? 23.226 -8.786 -19.866 1.00 96.25 283 LYS A N 1
ATOM 2112 C CA . LYS A 1 283 ? 23.055 -9.298 -18.505 1.00 96.25 283 LYS A CA 1
ATOM 2113 C C . LYS A 1 283 ? 22.074 -8.397 -17.747 1.00 96.25 283 LYS A C 1
ATOM 2115 O O . LYS A 1 283 ? 22.202 -7.173 -17.814 1.00 96.25 283 LYS A O 1
ATOM 2120 N N . ALA A 1 284 ? 21.132 -8.997 -17.021 1.00 97.75 284 ALA A N 1
ATOM 2121 C CA . ALA A 1 284 ? 20.281 -8.258 -16.096 1.00 97.75 284 ALA A CA 1
ATOM 2122 C C . ALA A 1 284 ? 21.135 -7.551 -15.032 1.00 97.75 284 ALA A C 1
ATOM 2124 O O . ALA A 1 284 ? 22.091 -8.122 -14.499 1.00 97.75 284 ALA A O 1
ATOM 2125 N N . GLY A 1 285 ? 20.781 -6.311 -14.714 1.00 97.88 285 GLY A N 1
ATOM 2126 C CA . GLY A 1 285 ? 21.306 -5.619 -13.547 1.00 97.88 285 GLY A CA 1
ATOM 2127 C C . GLY A 1 285 ? 20.478 -5.988 -12.330 1.00 97.88 285 GLY A C 1
ATOM 2128 O O . GLY A 1 285 ? 19.282 -5.739 -12.344 1.00 97.88 285 GLY A O 1
ATOM 2129 N N . VAL A 1 286 ? 21.092 -6.533 -11.282 1.00 97.88 286 VAL A N 1
ATOM 2130 C CA . VAL A 1 286 ? 20.403 -6.870 -10.025 1.00 97.88 286 VAL A CA 1
ATOM 2131 C C . VAL A 1 286 ? 21.138 -6.203 -8.874 1.00 97.88 286 VAL A C 1
ATOM 2133 O O . VAL A 1 286 ? 22.359 -6.339 -8.769 1.00 97.88 286 VAL A O 1
ATOM 2136 N N . ARG A 1 287 ? 20.422 -5.467 -8.019 1.00 98.06 287 ARG A N 1
ATOM 2137 C CA . ARG A 1 287 ? 20.998 -4.836 -6.822 1.00 98.06 287 ARG A CA 1
ATOM 2138 C C . ARG A 1 287 ? 19.983 -4.760 -5.691 1.00 98.06 287 ARG A C 1
ATOM 2140 O O . ARG A 1 287 ? 18.845 -4.378 -5.921 1.00 98.06 287 ARG A O 1
ATOM 2147 N N . VAL A 1 288 ? 20.433 -5.012 -4.464 1.00 97.75 288 VAL A N 1
ATOM 2148 C CA . VAL A 1 288 ? 19.693 -4.636 -3.254 1.00 97.75 288 VAL A CA 1
ATOM 2149 C C . VAL A 1 288 ? 20.032 -3.192 -2.908 1.00 97.75 288 VAL A C 1
ATOM 2151 O O . VAL A 1 288 ? 21.200 -2.862 -2.696 1.00 97.75 288 VAL A O 1
ATOM 2154 N N . LEU A 1 289 ? 19.030 -2.319 -2.884 1.00 97.38 289 LEU A N 1
ATOM 2155 C CA . LEU A 1 289 ? 19.227 -0.885 -2.702 1.00 97.38 289 LEU A CA 1
ATOM 2156 C C . LEU A 1 289 ? 18.055 -0.227 -1.968 1.00 97.38 289 LEU A C 1
ATOM 2158 O O . LEU A 1 289 ? 16.926 -0.714 -1.994 1.00 97.38 289 LEU A O 1
ATOM 2162 N N . GLY A 1 290 ? 18.345 0.877 -1.278 1.00 96.56 290 GLY A N 1
ATOM 2163 C CA . GLY A 1 290 ? 17.309 1.732 -0.695 1.00 96.56 290 GLY A CA 1
ATOM 2164 C C . GLY A 1 290 ? 16.595 2.574 -1.758 1.00 96.56 290 GLY A C 1
ATOM 2165 O O . GLY A 1 290 ? 17.040 2.591 -2.904 1.00 96.56 290 GLY A O 1
ATOM 2166 N N . PRO A 1 291 ? 15.542 3.313 -1.387 1.00 94.44 291 PRO A N 1
ATOM 2167 C CA . PRO A 1 291 ? 14.741 4.078 -2.337 1.00 94.44 291 PRO A CA 1
ATOM 2168 C C . PRO A 1 291 ? 15.514 5.277 -2.911 1.00 94.44 291 PRO A C 1
ATOM 2170 O O . PRO A 1 291 ? 16.423 5.817 -2.262 1.00 94.44 291 PRO A O 1
ATOM 2173 N N . GLY A 1 292 ? 15.111 5.712 -4.108 1.00 94.38 292 GLY A N 1
ATOM 2174 C CA . GLY A 1 292 ? 15.566 6.933 -4.777 1.00 94.38 292 GLY A CA 1
ATOM 2175 C C . GLY A 1 292 ? 16.243 6.697 -6.131 1.00 94.38 292 GLY A C 1
ATOM 2176 O O . GLY A 1 292 ? 16.949 5.714 -6.334 1.00 94.38 292 GLY A O 1
ATOM 2177 N N . SER A 1 293 ? 16.096 7.652 -7.052 1.00 94.06 293 SER A N 1
ATOM 2178 C CA . SER A 1 293 ? 16.627 7.561 -8.425 1.00 94.06 293 SER A CA 1
ATOM 2179 C C . SER A 1 293 ? 18.158 7.513 -8.516 1.00 94.06 293 SER A C 1
ATOM 2181 O O . SER A 1 293 ? 18.708 6.977 -9.479 1.00 94.06 293 SER A O 1
ATOM 2183 N N . SER A 1 294 ? 18.873 8.017 -7.505 1.00 95.62 294 SER A N 1
ATOM 2184 C CA . SER A 1 294 ? 20.335 7.898 -7.400 1.00 95.62 294 SER A CA 1
ATOM 2185 C C . SER A 1 294 ? 20.790 6.486 -7.005 1.00 95.62 294 SER A C 1
ATOM 2187 O O . SER A 1 294 ? 21.913 6.079 -7.319 1.00 95.62 294 SER A O 1
ATOM 2189 N N . LYS A 1 295 ? 19.912 5.699 -6.371 1.00 97.38 295 LYS A N 1
ATOM 2190 C CA . LYS A 1 295 ? 20.143 4.312 -5.963 1.00 97.38 295 LYS A CA 1
ATOM 2191 C C . LYS A 1 295 ? 19.463 3.390 -6.970 1.00 97.38 295 LYS A C 1
ATOM 2193 O O . LYS A 1 295 ? 18.301 3.037 -6.837 1.00 97.38 295 LYS A O 1
ATOM 2198 N N . ARG A 1 296 ? 20.207 2.986 -7.998 1.00 97.62 296 ARG A N 1
ATOM 2199 C CA . ARG A 1 296 ? 19.649 2.234 -9.135 1.00 97.62 296 ARG A CA 1
ATOM 2200 C C . ARG A 1 296 ? 20.425 0.974 -9.495 1.00 97.62 296 ARG A C 1
ATOM 2202 O O . ARG A 1 296 ? 21.656 0.924 -9.372 1.00 97.62 296 ARG A O 1
ATOM 2209 N N . ALA A 1 297 ? 19.700 -0.029 -9.978 1.00 98.19 297 ALA A N 1
ATOM 2210 C CA . ALA A 1 297 ? 20.250 -1.150 -10.728 1.00 98.19 297 ALA A CA 1
ATOM 2211 C C . ALA A 1 297 ? 20.467 -0.730 -12.190 1.00 98.19 297 ALA A C 1
ATOM 2213 O O . ALA A 1 297 ? 19.836 0.210 -12.676 1.00 98.19 297 ALA A O 1
ATOM 2214 N N . ASN A 1 298 ? 21.408 -1.378 -12.878 1.00 97.94 298 ASN A N 1
ATOM 2215 C CA . ASN A 1 298 ? 21.782 -1.019 -14.245 1.00 97.94 298 ASN A CA 1
ATOM 2216 C C . ASN A 1 298 ? 21.982 -2.266 -15.103 1.00 97.94 298 ASN A C 1
ATOM 2218 O O . ASN A 1 298 ? 22.812 -3.110 -14.765 1.00 97.94 298 ASN A O 1
ATOM 2222 N N . ALA A 1 299 ? 21.271 -2.336 -16.225 1.00 98.12 299 ALA A N 1
ATOM 2223 C CA . ALA A 1 299 ? 21.493 -3.325 -17.269 1.00 98.12 299 ALA A CA 1
ATOM 2224 C C . ALA A 1 299 ? 22.225 -2.681 -18.449 1.00 98.12 299 ALA A C 1
ATOM 2226 O O . ALA A 1 299 ? 21.826 -1.617 -18.928 1.00 98.12 299 ALA A O 1
ATOM 2227 N N . ARG A 1 300 ? 23.279 -3.342 -18.941 1.00 97.19 300 ARG A N 1
ATOM 2228 C CA . ARG A 1 300 ? 24.110 -2.849 -20.048 1.00 97.19 300 ARG A CA 1
ATOM 2229 C C . ARG A 1 300 ? 24.361 -3.905 -21.109 1.00 97.19 300 ARG A C 1
ATOM 2231 O O . ARG A 1 300 ? 24.468 -5.096 -20.815 1.00 97.19 300 ARG A O 1
ATOM 2238 N N . MET A 1 301 ? 24.524 -3.439 -22.341 1.00 96.56 301 MET A N 1
ATOM 2239 C CA . MET A 1 301 ? 24.946 -4.255 -23.471 1.00 96.56 301 MET A CA 1
ATOM 2240 C C . MET A 1 301 ? 25.740 -3.430 -24.486 1.00 96.56 301 MET A C 1
ATOM 2242 O O . MET A 1 301 ? 25.309 -2.351 -24.881 1.00 96.56 301 MET A O 1
ATOM 2246 N N . THR A 1 302 ? 26.867 -3.963 -24.957 1.00 97.06 302 THR A N 1
ATOM 2247 C CA . THR A 1 302 ? 27.634 -3.368 -26.060 1.00 97.06 302 THR A CA 1
ATOM 2248 C C . THR A 1 302 ? 26.879 -3.499 -27.382 1.00 97.06 302 THR A C 1
ATOM 2250 O O . THR A 1 302 ? 26.411 -4.581 -27.736 1.00 97.06 302 THR A O 1
ATOM 2253 N N . CYS A 1 303 ? 26.775 -2.395 -28.117 1.00 96.25 303 CYS A N 1
ATOM 2254 C CA . CYS A 1 303 ? 26.192 -2.351 -29.451 1.00 96.25 303 CYS A CA 1
ATOM 2255 C C . CYS A 1 303 ? 27.193 -2.892 -30.477 1.00 96.25 303 CYS A C 1
ATOM 2257 O O . CYS A 1 303 ? 28.350 -2.477 -30.486 1.00 96.25 303 CYS A O 1
ATOM 2259 N N . ARG A 1 304 ? 26.747 -3.775 -31.377 1.00 95.44 304 ARG A N 1
ATOM 2260 C CA . ARG A 1 304 ? 27.576 -4.271 -32.489 1.00 95.44 304 ARG A CA 1
ATOM 2261 C C . ARG A 1 304 ? 27.643 -3.292 -33.658 1.00 95.44 304 ARG A C 1
ATOM 2263 O O . ARG A 1 304 ? 28.643 -3.242 -34.361 1.00 95.44 304 ARG A O 1
ATOM 2270 N N . SER A 1 305 ? 26.580 -2.517 -33.875 1.00 92.56 305 SER A N 1
ATOM 2271 C CA . SER A 1 305 ? 26.538 -1.467 -34.898 1.00 92.56 305 SER A CA 1
ATOM 2272 C C . SER A 1 305 ? 25.598 -0.323 -34.502 1.00 92.56 305 SER A C 1
ATOM 2274 O O . SER A 1 305 ? 24.854 -0.419 -33.521 1.00 92.56 305 SER A O 1
ATOM 2276 N N . SER A 1 306 ? 25.603 0.749 -35.296 1.00 91.12 306 SER A N 1
ATOM 2277 C CA . SER A 1 306 ? 24.791 1.960 -35.112 1.00 91.12 306 SER A CA 1
ATOM 2278 C C . SER A 1 306 ? 23.412 1.914 -35.794 1.00 91.12 306 SER A C 1
ATOM 2280 O O . SER A 1 306 ? 22.71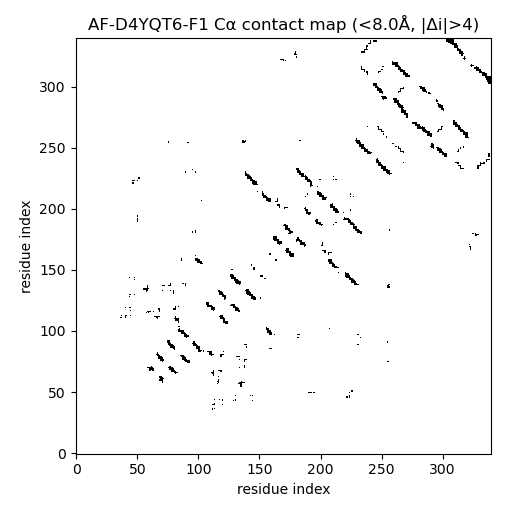1 2.930 -35.845 1.00 91.12 306 SER A O 1
ATOM 2282 N N . GLY A 1 307 ? 22.983 0.753 -36.302 1.00 90.81 307 GLY A N 1
ATOM 2283 C CA . GLY A 1 307 ? 21.651 0.588 -36.892 1.00 90.81 307 GLY A CA 1
ATOM 2284 C C . GLY A 1 307 ? 20.515 0.925 -35.912 1.00 90.81 307 GLY A C 1
ATOM 2285 O O . GLY A 1 307 ? 20.618 0.721 -34.701 1.00 90.81 307 GLY A O 1
ATOM 2286 N N . ARG A 1 308 ? 19.408 1.468 -36.434 1.00 93.44 308 ARG A N 1
ATOM 2287 C CA . ARG A 1 308 ? 18.281 1.956 -35.621 1.00 93.44 308 ARG A CA 1
ATOM 2288 C C . ARG A 1 308 ? 17.316 0.832 -35.259 1.00 93.44 308 ARG A C 1
ATOM 2290 O O . ARG A 1 308 ? 16.748 0.204 -36.152 1.00 93.44 308 ARG A O 1
ATOM 2297 N N . LYS A 1 309 ? 17.092 0.604 -33.964 1.00 94.62 309 LYS A N 1
ATOM 2298 C CA . LYS A 1 309 ? 16.191 -0.443 -33.449 1.00 94.62 309 LYS A CA 1
ATOM 2299 C C . LYS A 1 309 ? 15.421 0.024 -32.221 1.00 94.62 309 LYS A C 1
ATOM 2301 O O . LYS A 1 309 ? 15.848 0.963 -31.558 1.00 94.62 309 LYS A O 1
ATOM 2306 N N . GLN A 1 310 ? 14.281 -0.608 -31.942 1.00 97.06 310 GLN A N 1
ATOM 2307 C CA . GLN A 1 310 ? 13.484 -0.292 -30.757 1.00 97.06 310 GLN A CA 1
ATOM 2308 C C . GLN A 1 310 ? 14.027 -1.021 -29.528 1.00 97.06 310 GLN A C 1
ATOM 2310 O O . GLN A 1 310 ? 14.284 -2.227 -29.565 1.00 97.06 310 GLN A O 1
ATOM 2315 N N . TRP A 1 311 ? 14.152 -0.270 -28.444 1.00 97.75 311 TRP A N 1
ATOM 2316 C CA . TRP A 1 311 ? 14.646 -0.708 -27.151 1.00 97.75 311 TRP A CA 1
ATOM 2317 C C . TRP A 1 311 ? 13.695 -0.262 -26.048 1.00 97.75 311 TRP A C 1
ATOM 2319 O O . TRP A 1 311 ? 13.101 0.811 -26.138 1.00 97.75 311 TRP A O 1
ATOM 2329 N N . ARG A 1 312 ? 13.581 -1.080 -25.008 1.00 97.88 312 ARG A N 1
ATOM 2330 C CA . ARG A 1 312 ? 12.980 -0.734 -23.716 1.00 97.88 312 ARG A CA 1
ATOM 2331 C C . ARG A 1 312 ? 13.692 -1.506 -22.613 1.00 97.88 312 ARG A C 1
ATOM 2333 O O . ARG A 1 312 ? 14.512 -2.375 -22.904 1.00 97.88 312 ARG A O 1
ATOM 2340 N N . SER A 1 313 ? 13.380 -1.219 -21.367 1.00 97.69 313 SER A N 1
ATOM 2341 C CA . SER A 1 313 ? 13.763 -2.032 -20.216 1.00 97.69 313 SER A CA 1
ATOM 2342 C C . SER A 1 313 ? 12.507 -2.547 -19.531 1.00 97.69 313 SER A C 1
ATOM 2344 O O . SER A 1 313 ? 11.430 -1.974 -19.697 1.00 97.69 313 SER A O 1
ATOM 2346 N N . TRP A 1 314 ? 12.648 -3.630 -18.777 1.00 96.56 314 TRP A N 1
ATOM 2347 C CA . TRP A 1 314 ? 11.741 -3.890 -17.671 1.00 96.56 314 TRP A CA 1
ATOM 2348 C C . TRP A 1 314 ? 12.476 -3.788 -16.343 1.00 96.56 314 TRP A C 1
ATOM 2350 O O . TRP A 1 314 ? 13.683 -4.050 -16.289 1.00 96.56 314 TRP A O 1
ATOM 2360 N N . VAL A 1 315 ? 11.746 -3.370 -15.316 1.00 96.06 315 VAL A N 1
ATOM 2361 C CA . VAL A 1 315 ? 12.200 -3.202 -13.939 1.00 96.06 315 VAL A CA 1
ATOM 2362 C C . VAL A 1 315 ? 11.279 -4.008 -13.034 1.00 96.06 315 VAL A C 1
ATOM 2364 O O . VAL A 1 315 ? 10.062 -3.936 -13.173 1.00 96.06 315 VAL A O 1
ATOM 2367 N N . ASP A 1 316 ? 11.886 -4.767 -12.139 1.00 93.38 316 ASP A N 1
ATOM 2368 C CA . ASP A 1 316 ? 11.242 -5.615 -11.140 1.00 93.38 316 ASP A CA 1
ATOM 2369 C C . ASP A 1 316 ? 11.736 -5.170 -9.763 1.00 93.38 316 ASP A C 1
ATOM 2371 O O . ASP A 1 316 ? 12.939 -4.901 -9.616 1.00 93.38 316 ASP A O 1
ATOM 2375 N N . VAL A 1 317 ? 10.831 -5.004 -8.802 1.00 91.50 317 VAL A N 1
ATOM 2376 C CA . VAL A 1 317 ? 11.138 -4.462 -7.471 1.00 91.50 317 VAL A CA 1
ATOM 2377 C C . VAL A 1 317 ? 10.539 -5.360 -6.406 1.00 91.50 317 VAL A C 1
ATOM 2379 O O . VAL A 1 317 ? 9.332 -5.353 -6.171 1.00 91.50 317 VAL A O 1
ATOM 2382 N N . ASP A 1 318 ? 11.433 -6.011 -5.673 1.00 89.06 318 ASP A N 1
ATOM 2383 C CA . ASP A 1 318 ? 11.076 -6.960 -4.631 1.00 89.06 318 ASP A CA 1
ATOM 2384 C C . ASP A 1 318 ? 11.432 -6.314 -3.288 1.00 89.06 318 ASP A C 1
ATOM 2386 O O . ASP A 1 318 ? 12.604 -6.261 -2.884 1.00 89.06 318 ASP A O 1
ATOM 2390 N N . LEU A 1 319 ? 10.437 -5.736 -2.611 1.00 87.94 319 LEU A N 1
ATOM 2391 C CA . LEU A 1 319 ? 10.647 -5.105 -1.306 1.00 87.94 319 LEU A CA 1
ATOM 2392 C C . LEU A 1 319 ? 11.125 -6.160 -0.294 1.00 87.94 319 LEU A C 1
ATOM 2394 O O . LEU A 1 319 ? 10.498 -7.199 -0.108 1.00 87.94 319 LEU A O 1
ATOM 2398 N N . ILE A 1 320 ? 12.241 -5.904 0.392 1.00 86.50 320 ILE A N 1
ATOM 2399 C CA . ILE A 1 320 ? 12.793 -6.871 1.350 1.00 86.50 320 ILE A CA 1
ATOM 2400 C C . ILE A 1 320 ? 11.904 -6.933 2.591 1.00 86.50 320 ILE A C 1
ATOM 2402 O O . ILE A 1 320 ? 11.619 -5.904 3.201 1.00 86.50 320 ILE A O 1
ATOM 2406 N N . GLY A 1 321 ? 11.530 -8.153 2.984 1.00 78.38 321 GLY A N 1
ATOM 2407 C CA . GLY A 1 321 ? 10.558 -8.399 4.054 1.00 78.38 321 GLY A CA 1
ATOM 2408 C C . GLY A 1 321 ? 9.114 -8.471 3.554 1.00 78.38 321 GLY A C 1
ATOM 2409 O O . GLY A 1 321 ? 8.213 -8.681 4.357 1.00 78.38 321 GLY A O 1
ATOM 2410 N N . TYR A 1 322 ? 8.904 -8.337 2.243 1.00 76.81 322 TYR A N 1
ATOM 2411 C CA . TYR A 1 322 ? 7.615 -8.471 1.576 1.00 76.81 322 TYR A CA 1
ATOM 2412 C C . TYR A 1 322 ? 7.729 -9.534 0.480 1.00 76.81 322 TYR A C 1
ATOM 2414 O O . TYR A 1 322 ? 8.834 -9.927 0.094 1.00 76.81 322 TYR A O 1
ATOM 2422 N N . LEU A 1 323 ? 6.592 -10.050 0.013 1.00 65.50 323 LEU A N 1
ATOM 2423 C CA . LEU A 1 323 ? 6.599 -11.067 -1.032 1.00 65.50 323 LEU A CA 1
ATOM 2424 C C . LEU A 1 323 ? 6.951 -10.439 -2.389 1.00 65.50 323 LEU A C 1
ATOM 2426 O O . LEU A 1 323 ? 6.434 -9.380 -2.743 1.00 65.50 323 LEU A O 1
ATOM 2430 N N . ASP A 1 324 ? 7.844 -11.107 -3.116 1.00 70.50 324 ASP A N 1
ATOM 2431 C CA . ASP A 1 324 ? 8.224 -10.782 -4.491 1.00 70.50 324 ASP A CA 1
ATOM 2432 C C . ASP A 1 324 ? 7.101 -11.203 -5.446 1.00 70.50 324 ASP A C 1
ATOM 2434 O O . ASP A 1 324 ? 6.561 -12.305 -5.327 1.00 70.50 324 ASP A O 1
ATOM 2438 N N . THR A 1 325 ? 6.748 -10.346 -6.397 1.00 63.22 325 THR A N 1
ATOM 2439 C CA . THR A 1 325 ? 5.650 -10.612 -7.325 1.00 63.22 325 THR A CA 1
ATOM 2440 C C . THR A 1 325 ? 6.184 -10.632 -8.750 1.00 63.22 325 THR A C 1
ATOM 2442 O O . THR A 1 325 ? 7.074 -9.856 -9.063 1.00 63.22 325 THR A O 1
ATOM 2445 N N . PRO A 1 326 ? 5.652 -11.468 -9.660 1.00 68.25 326 PRO A N 1
ATOM 2446 C CA . PRO A 1 326 ? 6.271 -11.699 -10.972 1.00 68.25 326 PRO A CA 1
ATOM 2447 C C . PRO A 1 326 ? 6.203 -10.501 -11.941 1.00 68.25 326 PRO A C 1
ATOM 2449 O O . PRO A 1 326 ? 6.663 -10.600 -13.089 1.00 68.25 326 PRO A O 1
ATOM 2452 N N . ASN A 1 327 ? 5.582 -9.404 -11.516 1.00 73.06 327 ASN A N 1
ATOM 2453 C CA . ASN A 1 327 ? 5.149 -8.308 -12.360 1.00 73.06 327 ASN A CA 1
ATOM 2454 C C . ASN A 1 327 ? 6.196 -7.205 -12.491 1.00 73.06 327 ASN A C 1
ATOM 2456 O O . ASN A 1 327 ? 6.920 -6.889 -11.558 1.00 73.06 327 ASN A O 1
ATOM 2460 N N . LYS A 1 328 ? 6.245 -6.571 -13.668 1.00 88.88 328 LYS A N 1
ATOM 2461 C CA . LYS A 1 328 ? 7.341 -5.676 -14.049 1.00 88.88 328 LYS A CA 1
ATOM 2462 C C . LYS A 1 328 ? 6.842 -4.363 -14.618 1.00 88.88 328 LYS A C 1
ATOM 2464 O O . LYS A 1 328 ? 5.994 -4.338 -15.504 1.00 88.88 328 LYS A O 1
ATOM 2469 N N . TYR A 1 329 ? 7.494 -3.278 -14.226 1.00 90.75 329 TYR A N 1
ATOM 2470 C CA . TYR A 1 329 ? 7.398 -2.012 -14.942 1.00 90.75 329 TYR A CA 1
ATOM 2471 C C . TYR A 1 329 ? 8.145 -2.112 -16.275 1.00 90.75 329 TYR A C 1
ATOM 2473 O O . TYR A 1 329 ? 9.303 -2.525 -16.304 1.00 90.75 329 TYR A O 1
ATOM 2481 N N . TYR A 1 330 ? 7.531 -1.685 -17.379 1.00 93.81 330 TYR A N 1
ATOM 2482 C CA . TYR A 1 330 ? 8.194 -1.573 -18.681 1.00 93.81 330 TYR A CA 1
ATOM 2483 C C . TYR A 1 330 ? 8.403 -0.104 -19.042 1.00 93.81 330 TYR A C 1
ATOM 2485 O O . TYR A 1 330 ? 7.435 0.635 -19.198 1.00 93.81 330 TYR A O 1
ATOM 2493 N N . SER A 1 331 ? 9.653 0.312 -19.269 1.00 95.62 331 SER A N 1
ATOM 2494 C CA . SER A 1 331 ? 9.911 1.672 -19.752 1.00 95.62 331 SER A CA 1
ATOM 2495 C C . SER A 1 331 ? 9.354 1.863 -21.169 1.00 95.62 331 SER A C 1
ATOM 2497 O O . SER A 1 331 ? 9.277 0.897 -21.948 1.00 95.62 331 SER A O 1
ATOM 2499 N N . PRO A 1 332 ? 8.972 3.092 -21.562 1.00 95.31 332 PRO A N 1
ATOM 2500 C CA . PRO A 1 332 ? 8.451 3.286 -22.902 1.00 95.31 332 PRO A CA 1
ATOM 2501 C C . PRO A 1 332 ? 9.532 3.036 -23.961 1.00 95.31 332 PRO A C 1
ATOM 2503 O O . PRO A 1 332 ? 10.726 3.296 -23.780 1.00 95.31 332 PRO A O 1
ATOM 2506 N N . ALA A 1 333 ? 9.104 2.497 -25.100 1.00 96.25 333 ALA A N 1
ATOM 2507 C CA . ALA A 1 333 ? 10.014 2.087 -26.159 1.00 96.25 333 ALA A CA 1
ATOM 2508 C C . ALA A 1 333 ? 10.663 3.288 -26.865 1.00 96.25 333 ALA A C 1
ATOM 2510 O O . ALA A 1 333 ? 9.981 4.228 -27.270 1.00 96.25 333 ALA A O 1
ATOM 2511 N N . ARG A 1 334 ? 11.976 3.217 -27.122 1.00 96.31 334 ARG A N 1
ATOM 2512 C CA . ARG A 1 334 ? 12.719 4.212 -27.914 1.00 96.31 334 ARG A CA 1
ATOM 2513 C C . ARG A 1 334 ? 13.485 3.586 -29.065 1.00 96.31 334 ARG A C 1
ATOM 2515 O O . ARG A 1 334 ? 14.028 2.492 -28.955 1.00 96.31 334 ARG A O 1
ATOM 2522 N N . THR A 1 335 ? 13.571 4.315 -30.173 1.00 96.38 335 THR A N 1
ATOM 2523 C CA . THR A 1 335 ? 14.413 3.936 -31.313 1.00 96.38 335 THR A CA 1
ATOM 2524 C C . THR A 1 335 ? 15.834 4.454 -31.104 1.00 96.38 335 THR A C 1
ATOM 2526 O O . THR A 1 335 ? 16.057 5.663 -31.142 1.00 96.38 335 THR A O 1
ATOM 2529 N N . LEU A 1 336 ? 16.796 3.549 -30.922 1.00 95.62 336 LEU A N 1
ATOM 2530 C CA . LEU A 1 336 ? 18.200 3.858 -30.638 1.00 95.62 336 LEU A CA 1
ATOM 2531 C C . LEU A 1 336 ? 19.117 3.358 -31.758 1.00 95.62 336 LEU A C 1
ATOM 2533 O O . LEU A 1 336 ? 18.826 2.344 -32.391 1.00 95.62 336 LEU A O 1
ATOM 2537 N N . LYS A 1 337 ? 20.245 4.048 -31.971 1.00 95.62 337 LYS A N 1
ATOM 2538 C CA . LYS A 1 337 ? 21.343 3.623 -32.860 1.00 95.62 337 LYS A CA 1
ATOM 2539 C C . LYS A 1 337 ? 22.195 2.550 -32.170 1.00 95.62 337 LYS A C 1
ATOM 2541 O O . LYS A 1 337 ? 23.297 2.826 -31.708 1.00 95.62 337 LYS A O 1
ATOM 2546 N N . CYS A 1 338 ? 21.634 1.357 -32.024 1.00 93.88 338 CYS A N 1
ATOM 2547 C CA . CYS A 1 338 ? 22.274 0.217 -31.383 1.00 93.88 338 CYS A CA 1
ATOM 2548 C C . CYS A 1 338 ? 21.651 -1.078 -31.899 1.00 93.88 338 CYS A C 1
ATOM 2550 O O . CYS A 1 338 ? 20.459 -1.328 -31.679 1.00 93.88 338 CYS A O 1
ATOM 2552 N N . THR A 1 339 ? 22.456 -1.910 -32.556 1.00 91.19 339 THR A N 1
ATOM 2553 C CA . THR A 1 339 ? 22.071 -3.275 -32.933 1.00 91.19 339 THR A CA 1
ATOM 2554 C C . THR A 1 339 ? 22.908 -4.314 -32.213 1.00 91.19 339 THR A C 1
ATOM 2556 O O . THR A 1 339 ? 23.954 -4.022 -31.632 1.00 91.19 339 THR A O 1
ATOM 2559 N N . ILE A 1 340 ? 22.412 -5.541 -32.294 1.00 85.50 340 ILE A N 1
ATOM 2560 C CA . ILE A 1 340 ? 22.961 -6.757 -31.707 1.00 85.50 340 ILE A CA 1
ATOM 2561 C C . ILE A 1 340 ? 23.356 -7.678 -32.840 1.00 85.50 340 ILE A C 1
ATOM 2563 O O . ILE A 1 340 ? 22.691 -7.606 -33.894 1.00 85.50 340 ILE A O 1
#

Organism: NCBI:txid585530